Protein AF-A0A1J8R412-F1 (afdb_monomer_lite)

Radius of gyration: 30.25 Å; chains: 1; bounding box: 54×58×97 Å

Foldseek 3Di:
DQPADDFDADDDDAQDLPPDDLVRDPPVLNVLCVVLLCDPPSNDDDCSLVVVLVVLLVVLLVQCPVLLLLLLLLSLVVVLLVVVVVVPDDPVCPVVSVVVVVVSCCCVVVPSVVSNNVSVNVSLSNLSSSLSSVCPPPPPDDSVRSRVVSCVVVVVSSVVSRVVSSVSNVVVVVVCVVPVDRPDDPPDPPPDDDDDDDDDDDDDDDDDDDDDDDDDDDDD

Sequence (220 aa):
MLPPFVAPVYEPLPYELSGLTFIQLPFHTQRYLGMTKLVPPHARGLNSIHDERTRISQSFFRSLTGNNKALVNKRHEAVAMSREVEAGVPPSAEHWYAEAQKSRLQKVFGVLLPERELLFNEYVSKFDALIWLDQQGRTNYTPEDWQGYRDALLKPVLDSATHALIAVDEGVTRHTTTTGHTWRTPHSPSFRSPCTGANGERSNTSTSHGGTEGPDSGEL

Secondary structure (DSSP, 8-state):
-PPP--PPPP-PPP---TT--GGGS-HHHHHHHHHHT-STTS---TTHHHHHHHHHHHHHHHHHHHHHHHHHHHHHHHHHHHHHHHTT--GGGHHHHHHHHHHHHHHIIIIIHHHHHHHHHHHHHHHHHHHHHHHTT--S--HHHHHHHHHHHHHHHHHHHHHHHHHHHHHHHHHHHHH------TTS----PPP-------------------------

Structure (mmCIF, N/CA/C/O backbone):
data_AF-A0A1J8R412-F1
#
_entry.id   AF-A0A1J8R412-F1
#
loop_
_atom_site.group_PDB
_atom_site.id
_atom_site.type_symbol
_atom_site.label_atom_id
_atom_site.label_alt_id
_atom_site.label_comp_id
_atom_site.label_asym_id
_atom_site.label_entity_id
_atom_site.label_seq_id
_atom_site.pdbx_PDB_ins_code
_atom_site.Cartn_x
_atom_site.Cartn_y
_atom_site.Cartn_z
_atom_site.occupancy
_atom_site.B_iso_or_equiv
_atom_site.auth_seq_id
_atom_site.auth_comp_id
_atom_site.auth_asym_id
_atom_site.auth_atom_id
_atom_site.pdbx_PDB_model_num
ATOM 1 N N . MET A 1 1 ? 13.162 -14.097 -21.785 1.00 53.62 1 MET A N 1
ATOM 2 C CA . MET A 1 1 ? 12.020 -14.003 -20.843 1.00 53.62 1 MET A CA 1
ATOM 3 C C . MET A 1 1 ? 12.243 -12.794 -19.940 1.00 53.62 1 MET A C 1
ATOM 5 O O . MET A 1 1 ? 13.391 -12.546 -19.599 1.00 53.62 1 MET A O 1
ATOM 9 N N . LEU A 1 2 ? 11.209 -12.011 -19.612 1.00 63.53 2 LEU A N 1
ATOM 10 C CA . LEU A 1 2 ? 11.305 -10.993 -18.551 1.00 63.53 2 LEU A CA 1
ATOM 11 C C . LEU A 1 2 ? 11.488 -11.722 -17.206 1.00 63.53 2 LEU A C 1
ATOM 13 O O . LEU A 1 2 ? 10.767 -12.697 -16.989 1.00 63.53 2 LEU A O 1
ATOM 17 N N . PRO A 1 3 ? 12.424 -11.316 -16.327 1.00 66.69 3 PRO A N 1
ATOM 18 C CA . PRO A 1 3 ? 12.495 -11.898 -14.990 1.00 66.69 3 PRO A CA 1
ATOM 19 C C . PRO A 1 3 ? 11.164 -11.659 -14.254 1.00 66.69 3 PRO A C 1
ATOM 21 O O . PRO A 1 3 ? 10.486 -10.668 -14.551 1.00 66.69 3 PRO A O 1
ATOM 24 N N . PRO A 1 4 ? 10.776 -12.528 -13.306 1.00 73.44 4 PRO A N 1
ATOM 25 C CA . PRO A 1 4 ? 9.538 -12.365 -12.550 1.00 73.44 4 PRO A CA 1
ATOM 26 C C . PRO A 1 4 ? 9.521 -11.038 -11.778 1.00 73.44 4 PRO A C 1
ATOM 28 O O . PRO A 1 4 ? 10.563 -10.535 -11.332 1.00 73.44 4 PRO A O 1
ATOM 31 N N . PHE A 1 5 ? 8.344 -10.420 -11.668 1.00 78.50 5 PHE A N 1
ATOM 32 C CA . PHE A 1 5 ? 8.171 -9.203 -10.882 1.00 78.50 5 PHE A CA 1
ATOM 33 C C . PHE A 1 5 ? 8.175 -9.535 -9.395 1.00 78.50 5 PHE A C 1
ATOM 35 O O . PHE A 1 5 ? 7.271 -10.200 -8.900 1.00 78.50 5 PHE A O 1
ATOM 42 N N . VAL A 1 6 ? 9.190 -9.051 -8.681 1.00 80.38 6 VAL A N 1
ATOM 43 C CA . VAL A 1 6 ? 9.227 -9.111 -7.221 1.00 80.38 6 VAL A CA 1
ATOM 44 C C . VAL A 1 6 ? 8.708 -7.779 -6.706 1.00 80.38 6 VAL A C 1
ATOM 46 O O . VAL A 1 6 ? 9.361 -6.745 -6.857 1.00 80.38 6 VAL A O 1
ATOM 49 N N . ALA A 1 7 ? 7.500 -7.802 -6.155 1.00 79.19 7 ALA A N 1
ATOM 50 C CA . ALA A 1 7 ? 6.915 -6.633 -5.529 1.00 79.19 7 ALA A CA 1
ATOM 51 C C . ALA A 1 7 ? 7.641 -6.312 -4.213 1.00 79.19 7 ALA A C 1
ATOM 53 O O . ALA A 1 7 ? 8.000 -7.238 -3.483 1.00 79.19 7 ALA A O 1
ATOM 54 N N . PRO A 1 8 ? 7.823 -5.024 -3.876 1.00 77.88 8 PRO A N 1
ATOM 55 C CA . PRO A 1 8 ? 8.249 -4.638 -2.540 1.00 77.88 8 PRO A CA 1
ATOM 56 C C . PRO A 1 8 ? 7.258 -5.177 -1.506 1.00 77.88 8 PRO A C 1
ATOM 58 O O . PRO A 1 8 ? 6.053 -4.933 -1.623 1.00 77.88 8 PRO A O 1
ATOM 61 N N . VAL A 1 9 ? 7.773 -5.906 -0.518 1.00 77.81 9 VAL A N 1
ATOM 62 C CA . VAL A 1 9 ? 6.989 -6.382 0.623 1.00 77.81 9 VAL A CA 1
ATOM 63 C C . VAL A 1 9 ? 6.930 -5.260 1.647 1.00 77.81 9 VAL A C 1
ATOM 65 O O . VAL A 1 9 ? 7.948 -4.647 1.959 1.00 77.81 9 VAL A O 1
ATOM 68 N N . TYR A 1 10 ? 5.728 -4.981 2.140 1.00 80.12 10 TYR A N 1
ATOM 69 C CA . TYR A 1 10 ? 5.533 -4.064 3.249 1.00 80.12 10 TYR A CA 1
ATOM 70 C C . TYR A 1 10 ? 5.274 -4.873 4.515 1.00 80.12 10 TYR A C 1
ATOM 72 O O . TYR A 1 10 ? 4.294 -5.620 4.585 1.00 80.12 10 TYR A O 1
ATOM 80 N N . GLU A 1 11 ? 6.154 -4.712 5.496 1.00 84.19 11 GLU A N 1
ATOM 81 C CA . GLU A 1 11 ? 6.021 -5.309 6.819 1.00 84.19 11 GLU A CA 1
ATOM 82 C C . GLU A 1 11 ? 5.558 -4.220 7.789 1.00 84.19 11 GLU A C 1
ATOM 84 O O . GLU A 1 11 ? 6.299 -3.268 8.043 1.00 84.19 11 GLU A O 1
ATOM 89 N N . PRO A 1 12 ? 4.313 -4.291 8.285 1.00 80.44 12 PRO A N 1
ATOM 90 C CA . PRO A 1 12 ? 3.814 -3.277 9.193 1.00 80.44 12 PRO A CA 1
ATOM 91 C C . PRO A 1 12 ? 4.546 -3.338 10.536 1.00 80.44 12 PRO A C 1
ATOM 93 O O . PRO A 1 12 ? 4.868 -4.415 11.038 1.00 80.44 12 PRO A O 1
ATOM 96 N N . LEU A 1 13 ? 4.726 -2.172 11.155 1.00 86.00 13 LEU A N 1
ATOM 97 C CA . LEU A 1 13 ? 5.261 -2.069 12.511 1.00 86.00 13 LEU A CA 1
ATOM 98 C C . LEU A 1 13 ? 4.344 -2.765 13.540 1.00 86.00 13 LEU A C 1
ATOM 100 O O . LEU A 1 13 ? 3.142 -2.934 13.270 1.00 86.00 13 LEU A O 1
ATOM 104 N N . PRO A 1 14 ? 4.894 -3.142 14.715 1.00 88.81 14 PRO A N 1
ATOM 105 C CA . PRO A 1 14 ? 4.117 -3.677 15.830 1.00 88.81 14 PRO A CA 1
ATOM 106 C C . PRO A 1 14 ? 2.941 -2.775 16.221 1.00 88.81 14 PRO A C 1
ATOM 108 O O . PRO A 1 14 ? 2.988 -1.555 16.066 1.00 88.81 14 PRO A O 1
ATOM 111 N N . TYR A 1 15 ? 1.873 -3.379 16.744 1.00 93.06 15 TYR A N 1
ATOM 112 C CA . TYR A 1 15 ? 0.693 -2.633 17.174 1.00 93.06 15 TYR A CA 1
ATOM 113 C C . TYR A 1 15 ? 0.913 -2.009 18.559 1.00 93.06 15 TYR A C 1
ATOM 115 O O . TYR A 1 15 ? 0.896 -2.696 19.577 1.00 93.06 15 TYR A O 1
ATOM 123 N N . GLU A 1 16 ? 1.082 -0.688 18.598 1.00 92.69 16 GLU A N 1
ATOM 124 C CA . GLU A 1 16 ? 1.459 0.045 19.820 1.00 92.69 16 GLU A CA 1
ATOM 125 C C . GLU A 1 16 ? 0.291 0.759 20.517 1.00 92.69 16 GLU A C 1
ATOM 127 O O . GLU A 1 16 ? 0.468 1.353 21.578 1.00 92.69 16 GLU A O 1
ATOM 132 N N . LEU A 1 17 ? -0.919 0.735 19.943 1.00 94.44 17 LEU A N 1
ATOM 133 C CA . LEU A 1 17 ? -2.045 1.504 20.494 1.00 94.44 17 LEU A CA 1
ATOM 134 C C . LEU A 1 17 ? -2.790 0.775 21.621 1.00 94.44 17 LEU A C 1
ATOM 136 O O . LEU A 1 17 ? -3.641 1.374 22.283 1.00 94.44 17 LEU A O 1
ATOM 140 N N . SER A 1 18 ? -2.490 -0.506 21.848 1.00 92.38 18 SER A N 1
ATOM 141 C CA . SER A 1 18 ? -3.182 -1.308 22.856 1.00 92.38 18 SER A CA 1
ATOM 142 C C . SER A 1 18 ? -3.010 -0.738 24.263 1.00 92.38 18 SER A C 1
ATOM 144 O O . SER A 1 18 ? -1.908 -0.396 24.682 1.00 92.38 18 SER A O 1
ATOM 146 N N . GLY A 1 19 ? -4.110 -0.647 25.013 1.00 88.94 19 GLY A N 1
ATOM 147 C CA . GLY A 1 19 ? -4.105 -0.182 26.403 1.00 88.94 19 GLY A CA 1
ATOM 148 C C . GLY A 1 19 ? -3.994 1.335 26.574 1.00 88.94 19 GLY A C 1
ATOM 149 O O . GLY A 1 19 ? -4.123 1.826 27.695 1.00 88.94 19 GLY A O 1
ATOM 150 N N . LEU A 1 20 ? -3.813 2.095 25.491 1.00 92.62 20 LEU A N 1
ATOM 151 C CA . LEU A 1 20 ? -3.791 3.552 25.549 1.00 92.62 20 LEU A CA 1
ATOM 152 C C . LEU A 1 20 ? -5.205 4.119 25.720 1.00 92.62 20 LEU A C 1
ATOM 154 O O . LEU A 1 20 ? -6.159 3.688 25.069 1.00 92.62 20 LEU A O 1
ATOM 158 N N . THR A 1 21 ? -5.333 5.149 26.553 1.00 91.38 21 THR A N 1
ATOM 159 C CA . THR A 1 21 ? -6.518 6.019 26.569 1.00 91.38 21 THR A CA 1
ATOM 160 C C . THR A 1 21 ? -6.505 6.967 25.368 1.00 91.38 21 THR A C 1
ATOM 162 O O . THR A 1 21 ? -5.456 7.214 24.773 1.00 91.38 21 THR A O 1
ATOM 165 N N . PHE A 1 22 ? -7.652 7.568 25.032 1.00 90.56 22 PHE A N 1
ATOM 166 C CA . PHE A 1 22 ? -7.754 8.476 23.880 1.00 90.56 22 PHE A CA 1
ATOM 167 C C . PHE A 1 22 ? -6.706 9.605 23.901 1.00 90.56 22 PHE A C 1
ATOM 169 O O . PHE A 1 22 ? -6.096 9.896 22.877 1.00 90.56 22 PHE A O 1
ATOM 176 N N . ILE A 1 23 ? -6.455 10.206 25.070 1.00 92.69 23 ILE A N 1
ATOM 177 C CA . ILE A 1 23 ? -5.493 11.312 25.225 1.00 92.69 23 ILE A CA 1
ATOM 178 C C . ILE A 1 23 ? -4.027 10.872 25.096 1.00 92.69 23 ILE A C 1
ATOM 180 O O . ILE A 1 23 ? -3.165 11.710 24.849 1.00 92.69 23 ILE A O 1
ATOM 184 N N . GLN A 1 24 ? -3.745 9.577 25.264 1.00 95.19 24 GLN A N 1
ATOM 185 C CA . GLN A 1 24 ? -2.406 8.994 25.128 1.00 95.19 24 GLN A CA 1
ATOM 186 C C . GLN A 1 24 ? -2.101 8.560 23.691 1.00 95.19 24 GLN A C 1
ATOM 188 O O . GLN A 1 24 ? -0.953 8.251 23.381 1.00 95.19 24 GLN A O 1
ATOM 193 N N . LEU A 1 25 ? -3.103 8.533 22.806 1.00 94.31 25 LEU A N 1
ATOM 194 C CA . LEU A 1 25 ? -2.899 8.178 21.406 1.00 94.31 25 LEU A CA 1
ATOM 195 C C . LEU A 1 25 ? -1.995 9.198 20.694 1.00 94.31 25 LEU A C 1
ATOM 197 O O . LEU A 1 25 ? -2.046 10.388 21.012 1.00 94.31 25 LEU A O 1
ATOM 201 N N . PRO A 1 26 ? -1.245 8.793 19.656 1.00 95.06 26 PRO A N 1
ATOM 202 C CA . PRO A 1 26 ? -0.536 9.736 18.799 1.00 95.06 26 PRO A CA 1
ATOM 203 C C . PRO A 1 26 ? -1.473 10.803 18.214 1.00 95.06 26 PRO A C 1
ATOM 205 O O . PRO A 1 26 ? -2.623 10.523 17.866 1.00 95.06 26 PRO A O 1
ATOM 208 N N . PHE A 1 27 ? -0.971 12.030 18.043 1.00 93.25 27 PHE A N 1
ATOM 209 C CA . PHE A 1 27 ? -1.772 13.170 17.572 1.00 93.25 27 PHE A CA 1
ATOM 210 C C . PHE A 1 27 ? -2.526 12.883 16.262 1.00 93.25 27 PHE A C 1
ATOM 212 O O . PHE A 1 27 ? -3.704 13.216 16.125 1.00 93.25 27 PHE A O 1
ATOM 219 N N . HIS A 1 28 ? -1.869 12.231 15.300 1.00 91.06 28 HIS A N 1
ATOM 220 C CA . HIS A 1 28 ? -2.481 11.885 14.015 1.00 91.06 28 HIS A CA 1
ATOM 221 C C . HIS A 1 28 ? -3.645 10.896 14.167 1.00 91.06 28 HIS A C 1
ATOM 223 O O . HIS A 1 28 ? -4.670 11.059 13.504 1.00 91.06 28 HIS A O 1
ATOM 229 N N . THR A 1 29 ? -3.526 9.939 15.089 1.00 93.31 29 THR A N 1
ATOM 230 C CA . THR A 1 29 ? -4.579 8.983 15.449 1.00 93.31 29 THR A CA 1
ATOM 231 C C . THR A 1 29 ? -5.774 9.706 16.065 1.00 93.31 29 THR A C 1
ATOM 233 O O . THR A 1 29 ? -6.895 9.555 15.581 1.00 93.31 29 THR A O 1
ATOM 236 N N . GLN A 1 30 ? -5.541 10.566 17.065 1.00 92.56 30 GLN A N 1
ATOM 237 C CA . GLN A 1 30 ? -6.604 11.369 17.689 1.00 92.56 30 GLN A CA 1
ATOM 238 C C . GLN A 1 30 ? -7.337 12.229 16.655 1.00 92.56 30 GLN A C 1
ATOM 240 O O . GLN A 1 30 ? -8.568 12.245 16.598 1.00 92.56 30 GLN A O 1
ATOM 245 N N . ARG A 1 31 ? -6.578 12.917 15.794 1.00 92.56 31 ARG A N 1
ATOM 246 C CA . ARG A 1 31 ? -7.122 13.764 14.729 1.00 92.56 31 ARG A CA 1
ATOM 247 C C . ARG A 1 31 ? -7.988 12.962 13.761 1.00 92.56 31 ARG A C 1
ATOM 249 O O . ARG A 1 31 ? -9.087 13.401 13.428 1.00 92.56 31 ARG A O 1
ATOM 256 N N . TYR A 1 32 ? -7.514 11.800 13.317 1.00 94.00 32 TYR A N 1
ATOM 257 C CA . TYR A 1 32 ? -8.266 10.931 12.415 1.00 94.00 32 TYR A CA 1
ATOM 258 C C . TYR A 1 32 ? -9.574 10.439 13.054 1.00 94.00 32 TYR A C 1
ATOM 260 O O . TYR A 1 32 ? -10.643 10.557 12.450 1.00 94.00 32 TYR A O 1
ATOM 268 N N . LEU A 1 33 ? -9.518 9.973 14.301 1.00 90.81 33 LEU A N 1
ATOM 269 C CA . LEU A 1 33 ? -10.693 9.536 15.060 1.00 90.81 33 LEU A CA 1
ATOM 270 C C . LEU A 1 33 ? -11.714 10.668 15.276 1.00 90.81 33 LEU A C 1
ATOM 272 O O . LEU A 1 33 ? -12.922 10.455 15.150 1.00 90.81 33 LEU A O 1
ATOM 276 N N . GLY A 1 34 ? -11.241 11.892 15.526 1.00 87.44 34 GLY A N 1
ATOM 277 C CA . GLY A 1 34 ? -12.094 13.078 15.617 1.00 87.44 34 GLY A CA 1
ATOM 278 C C . GLY A 1 34 ? -12.779 13.426 14.291 1.00 87.44 34 GLY A C 1
ATOM 279 O O . GLY A 1 34 ? -13.975 13.713 14.265 1.00 87.44 34 GLY A O 1
ATOM 280 N N . MET A 1 35 ? -12.051 13.352 13.171 1.00 88.31 35 MET A N 1
ATOM 281 C CA . MET A 1 35 ? -12.593 13.643 11.835 1.00 88.31 35 MET A CA 1
ATOM 282 C C . MET A 1 35 ? -13.623 12.610 11.368 1.00 88.31 35 MET A C 1
ATOM 284 O O . MET A 1 35 ? -14.612 12.973 10.732 1.00 88.31 35 MET A O 1
ATOM 288 N N . THR A 1 36 ? -13.408 11.335 11.693 1.00 86.62 36 THR A N 1
ATOM 289 C CA . THR A 1 36 ? -14.323 10.237 11.337 1.00 86.62 36 THR A CA 1
ATOM 290 C C . THR A 1 36 ? -15.577 10.199 12.208 1.00 86.62 36 THR A C 1
ATOM 292 O O . THR A 1 36 ? -16.538 9.516 11.859 1.00 86.62 36 THR A O 1
ATOM 295 N N . LYS A 1 37 ? -15.612 10.976 13.304 1.00 81.81 37 LYS A N 1
ATOM 296 C CA . LYS A 1 37 ? -16.737 11.032 14.252 1.00 81.81 37 LYS A CA 1
ATOM 297 C C . LYS A 1 37 ? -17.088 9.655 14.828 1.00 81.81 37 LYS A C 1
ATOM 299 O O . LYS A 1 37 ? -18.243 9.388 15.132 1.00 81.81 37 LYS A O 1
ATOM 304 N N . LEU A 1 38 ? -16.100 8.774 14.969 1.00 79.94 38 LEU A N 1
ATOM 305 C CA . LEU A 1 38 ? -16.299 7.420 15.498 1.00 79.94 38 LEU A CA 1
ATOM 306 C C . LEU A 1 38 ? -16.149 7.338 17.024 1.00 79.94 38 LEU A C 1
ATOM 308 O O . LEU A 1 38 ? -16.464 6.313 17.618 1.00 79.94 38 LEU A O 1
ATOM 312 N N . VAL A 1 39 ? -15.708 8.420 17.666 1.00 75.88 39 VAL A N 1
ATOM 313 C CA . VAL A 1 39 ? -15.578 8.530 19.126 1.00 75.88 39 VAL A CA 1
ATOM 314 C C . VAL A 1 39 ? -16.805 9.261 19.697 1.00 75.88 39 VAL A C 1
ATOM 316 O O . VAL A 1 39 ? -17.322 10.183 19.048 1.00 75.88 39 VAL A O 1
ATOM 319 N N . PRO A 1 40 ? -17.306 8.888 20.893 1.00 64.19 40 PRO A N 1
ATOM 320 C CA . PRO A 1 40 ? -18.367 9.628 21.575 1.00 64.19 40 PRO A CA 1
ATOM 321 C C . PRO A 1 40 ? -18.090 11.142 21.663 1.00 64.19 40 PRO A C 1
ATOM 323 O O . PRO A 1 40 ? -16.933 11.546 21.790 1.00 64.19 40 PRO A O 1
ATOM 326 N N . PRO A 1 41 ? -19.128 12.000 21.597 1.00 61.69 41 PRO A N 1
ATOM 327 C CA . PRO A 1 41 ? -20.560 11.675 21.522 1.00 61.69 41 PRO A CA 1
ATOM 328 C C . PRO A 1 41 ? -21.066 11.363 20.102 1.00 61.69 41 PRO A C 1
ATOM 330 O O . PRO A 1 41 ? -22.250 11.109 19.916 1.00 61.69 41 PRO A O 1
ATOM 333 N N . HIS A 1 42 ? -20.197 11.401 19.089 1.00 60.75 42 HIS A N 1
ATOM 334 C CA . HIS A 1 42 ? -20.616 11.380 17.684 1.00 60.75 42 HIS A CA 1
ATOM 335 C C . HIS A 1 42 ? -20.620 9.988 17.044 1.00 60.75 42 HIS A C 1
ATOM 337 O O . HIS A 1 42 ? -20.987 9.884 15.872 1.00 60.75 42 HIS A O 1
ATOM 343 N N . ALA A 1 43 ? -20.216 8.955 17.797 1.00 63.28 43 ALA A N 1
ATOM 344 C CA . ALA A 1 43 ? -20.093 7.582 17.328 1.00 63.28 43 ALA A CA 1
ATOM 345 C C . ALA A 1 43 ? -21.378 7.132 16.616 1.00 63.28 43 ALA A C 1
ATOM 347 O O . ALA A 1 43 ? -22.438 6.970 17.222 1.00 63.28 43 ALA A O 1
ATOM 348 N N . ARG A 1 44 ? -21.281 6.965 15.295 1.00 59.59 44 ARG A N 1
ATOM 349 C CA . ARG A 1 44 ? -22.354 6.384 14.483 1.00 59.59 44 ARG A CA 1
ATOM 350 C C . ARG A 1 44 ? -22.457 4.889 14.816 1.00 59.59 44 ARG A C 1
ATOM 352 O O . ARG A 1 44 ? -21.483 4.303 15.275 1.00 59.59 44 ARG A O 1
ATOM 359 N N . GLY A 1 45 ? -23.638 4.294 14.621 1.00 65.69 45 GLY A N 1
ATOM 360 C CA . GLY A 1 45 ? -24.029 2.966 15.127 1.00 65.69 45 GLY A CA 1
ATOM 361 C C . GLY A 1 45 ? -23.094 1.782 14.817 1.00 65.69 45 GLY A C 1
ATOM 362 O O . GLY A 1 45 ? -22.057 1.926 14.177 1.00 65.69 45 GLY A O 1
ATOM 363 N N . LEU A 1 46 ? -23.497 0.584 15.252 1.00 65.19 46 LEU A N 1
ATOM 364 C CA . LEU A 1 46 ? -22.657 -0.623 15.389 1.00 65.19 46 LEU A CA 1
ATOM 365 C C . LEU A 1 46 ? -21.767 -0.996 14.179 1.00 65.19 46 LEU A C 1
ATOM 367 O O . LEU A 1 46 ? -20.704 -1.574 14.381 1.00 65.19 46 LEU A O 1
ATOM 371 N N . ASN A 1 47 ? -22.140 -0.634 12.947 1.00 81.25 47 ASN A N 1
ATOM 372 C CA . ASN A 1 47 ? -21.385 -0.982 11.732 1.00 81.25 47 ASN A CA 1
ATOM 373 C C . ASN A 1 47 ? -20.354 0.074 11.288 1.00 81.25 47 ASN A C 1
ATOM 375 O O . ASN A 1 47 ? -19.587 -0.160 10.356 1.00 81.25 47 ASN A O 1
ATOM 379 N N . SER A 1 48 ? -20.278 1.224 11.960 1.00 86.00 48 SER A N 1
ATOM 380 C CA . SER A 1 48 ? -19.533 2.387 11.448 1.00 86.00 48 SER A CA 1
ATOM 381 C C . SER A 1 48 ? -18.020 2.168 11.360 1.00 86.00 48 SER A C 1
ATOM 383 O O . SER A 1 48 ? -17.372 2.713 10.471 1.00 86.00 48 SER A O 1
ATOM 385 N N . ILE A 1 49 ? -17.444 1.342 12.241 1.00 89.06 49 ILE A N 1
ATOM 386 C CA . ILE A 1 49 ? -16.010 1.002 12.202 1.00 89.06 49 ILE A CA 1
ATOM 387 C C . ILE A 1 49 ? -15.703 0.089 11.003 1.00 89.06 49 ILE A C 1
ATOM 389 O O . ILE A 1 49 ? -14.639 0.197 10.390 1.00 89.06 49 ILE A O 1
ATOM 393 N N . HIS A 1 50 ? -16.620 -0.819 10.658 1.00 89.50 50 HIS A N 1
ATOM 394 C CA . HIS A 1 50 ? -16.471 -1.704 9.502 1.00 89.50 50 HIS A CA 1
ATOM 395 C C . HIS A 1 50 ? -16.596 -0.928 8.184 1.00 89.50 50 HIS A C 1
ATOM 397 O O . HIS A 1 50 ? -15.756 -1.078 7.291 1.00 89.50 50 HIS A O 1
ATOM 403 N N . ASP A 1 51 ? -17.593 -0.048 8.090 1.00 91.06 51 ASP A N 1
ATOM 404 C CA . ASP A 1 51 ? -17.788 0.819 6.926 1.00 91.06 51 ASP A CA 1
ATOM 405 C C . ASP A 1 51 ? -16.566 1.716 6.702 1.00 91.06 51 ASP A C 1
ATOM 407 O O . ASP A 1 51 ? -16.067 1.843 5.581 1.00 91.06 51 ASP A O 1
ATOM 411 N N . GLU A 1 52 ? -16.019 2.279 7.783 1.00 94.31 52 GLU A N 1
ATOM 412 C CA . GLU A 1 52 ? -14.831 3.120 7.705 1.00 94.31 52 GLU A CA 1
ATOM 413 C C . GLU A 1 52 ? -13.586 2.326 7.289 1.00 94.31 52 GLU A C 1
ATOM 415 O O . GLU A 1 52 ? -12.842 2.790 6.422 1.00 94.31 52 GLU A O 1
ATOM 420 N N . ARG A 1 53 ? -13.390 1.104 7.812 1.00 94.38 53 ARG A N 1
ATOM 421 C CA . ARG A 1 53 ? -12.326 0.182 7.362 1.00 94.38 53 ARG A CA 1
ATOM 422 C C . ARG A 1 53 ? -12.411 -0.082 5.860 1.00 94.38 53 ARG A C 1
ATOM 424 O O . ARG A 1 53 ? -11.399 -0.020 5.155 1.00 94.38 53 ARG A O 1
ATOM 431 N N . THR A 1 54 ? -13.617 -0.330 5.356 1.00 94.31 54 THR A N 1
ATOM 432 C CA . THR A 1 54 ? -13.860 -0.532 3.922 1.00 94.31 54 THR A CA 1
ATOM 433 C C . THR A 1 54 ? -13.512 0.727 3.129 1.00 94.31 54 THR A C 1
ATOM 435 O O . THR A 1 54 ? -12.776 0.658 2.141 1.00 94.31 54 THR A O 1
ATOM 438 N N . ARG A 1 55 ? -13.965 1.897 3.593 1.00 95.88 55 ARG A N 1
ATOM 439 C CA . ARG A 1 55 ? -13.708 3.194 2.957 1.00 95.88 55 ARG A CA 1
ATOM 440 C C . ARG A 1 55 ? -12.214 3.506 2.853 1.00 95.88 55 ARG A C 1
ATOM 442 O O . ARG A 1 55 ? -11.748 3.882 1.774 1.00 95.88 55 ARG A O 1
ATOM 449 N N . ILE A 1 56 ? -11.448 3.348 3.937 1.00 97.06 56 ILE A N 1
ATOM 450 C CA . ILE A 1 56 ? -10.002 3.619 3.903 1.00 97.06 56 ILE A CA 1
ATOM 451 C C . ILE A 1 56 ? -9.249 2.618 3.030 1.00 97.06 56 ILE A C 1
ATOM 453 O O . ILE A 1 56 ? -8.323 3.022 2.333 1.00 97.06 56 ILE A O 1
ATOM 457 N N . SER A 1 57 ? -9.684 1.356 2.986 1.00 97.12 57 SER A N 1
ATOM 458 C CA . SER A 1 57 ? -9.072 0.335 2.127 1.00 97.12 57 SER A CA 1
ATOM 459 C C . SER A 1 57 ? -9.295 0.659 0.648 1.00 97.12 57 SER A C 1
ATOM 461 O O . SER A 1 57 ? -8.357 0.647 -0.145 1.00 97.12 57 SER A O 1
ATOM 463 N N . GLN A 1 58 ? -10.510 1.064 0.267 1.00 96.44 58 GLN A N 1
ATOM 464 C CA . GLN A 1 58 ? -10.793 1.533 -1.094 1.00 96.44 58 GLN A CA 1
ATOM 465 C C . GLN A 1 58 ? -9.967 2.772 -1.462 1.00 96.44 58 GLN A C 1
ATOM 467 O O . GLN A 1 58 ? -9.430 2.852 -2.569 1.00 96.44 58 GLN A O 1
ATOM 472 N N . SER A 1 59 ? -9.852 3.736 -0.543 1.00 96.50 59 SER A N 1
ATOM 473 C CA . SER A 1 59 ? -9.020 4.926 -0.748 1.00 96.50 59 SER A CA 1
ATOM 474 C C . SER A 1 59 ? -7.553 4.554 -0.954 1.00 96.50 59 SER A C 1
ATOM 476 O O . SER A 1 59 ? -6.917 5.085 -1.860 1.00 96.50 59 SER A O 1
ATOM 478 N N . PHE A 1 60 ? -7.034 3.621 -0.159 1.00 96.88 60 PHE A N 1
ATOM 479 C CA . PHE A 1 60 ? -5.669 3.119 -0.261 1.00 96.88 60 PHE A CA 1
ATOM 480 C C . PHE A 1 60 ? -5.384 2.501 -1.638 1.00 96.88 60 PHE A C 1
ATOM 482 O O . PHE A 1 60 ? -4.442 2.918 -2.314 1.00 96.88 60 PHE A O 1
ATOM 489 N N . PHE A 1 61 ? -6.246 1.603 -2.130 1.00 96.12 61 PHE A N 1
ATOM 490 C CA . PHE A 1 61 ? -6.088 1.020 -3.471 1.00 96.12 61 PHE A CA 1
ATOM 491 C C . PHE A 1 61 ? -6.127 2.065 -4.594 1.00 96.12 61 PHE A C 1
ATOM 493 O O . PHE A 1 61 ? -5.358 1.984 -5.559 1.00 96.12 61 PHE A O 1
ATOM 500 N N . ARG A 1 62 ? -6.998 3.075 -4.474 1.00 95.38 62 ARG A N 1
ATOM 501 C CA . ARG A 1 62 ? -7.049 4.183 -5.440 1.00 95.38 62 ARG A CA 1
ATOM 502 C C . ARG A 1 62 ? -5.735 4.957 -5.454 1.00 95.38 62 ARG A C 1
ATOM 504 O O . ARG A 1 62 ? -5.185 5.166 -6.534 1.00 95.38 62 ARG A O 1
ATOM 511 N N . SER A 1 63 ? -5.201 5.306 -4.285 1.00 95.31 63 SER A N 1
ATOM 512 C CA . SER A 1 63 ? -3.923 6.019 -4.176 1.00 95.31 63 SER A CA 1
ATOM 513 C C . SER A 1 63 ? -2.752 5.216 -4.750 1.00 95.31 63 SER A C 1
ATOM 515 O O . SER A 1 63 ? -1.897 5.775 -5.432 1.00 95.31 63 SER A O 1
ATOM 517 N N . LEU A 1 64 ? -2.742 3.891 -4.571 1.00 95.31 64 LEU A N 1
ATOM 518 C CA . LEU A 1 64 ? -1.696 3.029 -5.129 1.00 95.31 64 LEU A CA 1
ATOM 519 C C . LEU A 1 64 ? -1.727 2.917 -6.658 1.00 95.31 64 LEU A C 1
ATOM 521 O O . LEU A 1 64 ? -0.711 2.585 -7.262 1.00 95.31 64 LEU A O 1
ATOM 525 N N . THR A 1 65 ? -2.862 3.175 -7.311 1.00 93.62 65 THR A N 1
ATOM 526 C CA . THR A 1 65 ? -3.032 2.885 -8.746 1.00 93.62 65 THR A CA 1
ATOM 527 C C . THR A 1 65 ? -2.031 3.645 -9.621 1.00 93.62 65 THR A C 1
ATOM 529 O O . THR A 1 65 ? -1.426 3.057 -10.521 1.00 93.62 65 THR A O 1
ATOM 532 N N . GLY A 1 66 ? -1.845 4.945 -9.370 1.00 92.56 66 GLY A N 1
ATOM 533 C CA . GLY A 1 66 ? -0.902 5.771 -10.130 1.00 92.56 66 GLY A CA 1
ATOM 534 C C . GLY A 1 66 ? 0.548 5.349 -9.895 1.00 92.56 66 GLY A C 1
ATOM 535 O O . GLY A 1 66 ? 1.303 5.148 -10.848 1.00 92.56 66 GLY A O 1
ATOM 536 N N . ASN A 1 67 ? 0.903 5.134 -8.628 1.00 94.69 67 ASN A N 1
ATOM 537 C CA . ASN A 1 67 ? 2.238 4.715 -8.220 1.00 94.69 67 ASN A CA 1
ATOM 538 C C . ASN A 1 67 ? 2.605 3.326 -8.790 1.00 94.69 67 ASN A C 1
ATOM 540 O O . ASN A 1 67 ? 3.674 3.172 -9.381 1.00 94.69 67 ASN A O 1
ATOM 544 N N . ASN A 1 68 ? 1.682 2.353 -8.748 1.00 94.69 68 ASN A N 1
ATOM 545 C CA . ASN A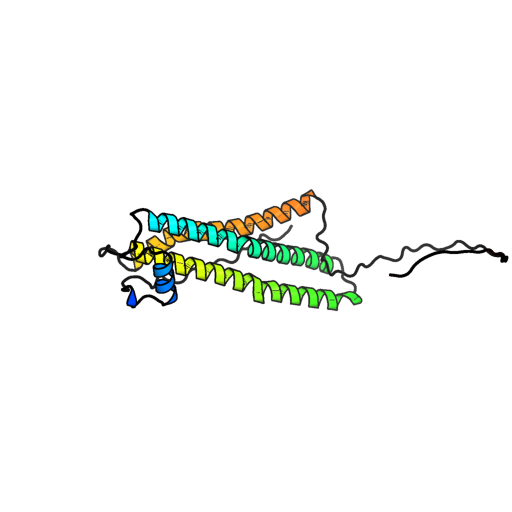 1 68 ? 1.865 1.017 -9.330 1.00 94.69 68 ASN A CA 1
ATOM 546 C C . ASN A 1 68 ? 2.188 1.078 -10.823 1.00 94.69 68 ASN A C 1
ATOM 548 O O . ASN A 1 68 ? 3.158 0.476 -11.281 1.00 94.69 68 ASN A O 1
ATOM 552 N N . LYS A 1 69 ? 1.381 1.825 -11.585 1.00 94.25 69 LYS A N 1
ATOM 553 C CA . LYS A 1 69 ? 1.593 1.993 -13.028 1.00 94.25 69 LYS A CA 1
ATOM 554 C C . LYS A 1 69 ? 2.951 2.626 -13.315 1.00 94.25 69 LYS A C 1
ATOM 556 O O . LYS A 1 69 ? 3.656 2.176 -14.211 1.00 94.25 69 LYS A O 1
ATOM 561 N N . ALA A 1 70 ? 3.339 3.642 -12.545 1.00 94.06 70 ALA A N 1
ATOM 562 C CA . ALA A 1 70 ? 4.627 4.303 -12.712 1.00 94.06 70 ALA A CA 1
ATOM 563 C C . ALA A 1 70 ? 5.812 3.364 -12.420 1.00 94.06 70 ALA A C 1
ATOM 565 O O . ALA A 1 70 ? 6.777 3.361 -13.186 1.00 94.06 70 ALA A O 1
ATOM 566 N N . LEU A 1 71 ? 5.733 2.544 -11.365 1.00 93.56 71 LEU A N 1
ATOM 567 C CA . LEU A 1 71 ? 6.759 1.546 -11.036 1.00 93.56 71 LEU A CA 1
ATOM 568 C C . LEU A 1 71 ? 6.921 0.510 -12.153 1.00 93.56 71 LEU A C 1
ATOM 570 O O . LEU A 1 71 ? 8.039 0.271 -12.612 1.00 93.56 71 LEU A O 1
ATOM 574 N N . VAL A 1 72 ? 5.808 -0.056 -12.628 1.00 92.69 72 VAL A N 1
ATOM 575 C CA . VAL A 1 72 ? 5.806 -1.032 -13.728 1.00 92.69 72 VAL A CA 1
ATOM 576 C C . VAL A 1 72 ? 6.381 -0.414 -15.002 1.00 92.69 72 VAL A C 1
ATOM 578 O O . VAL A 1 72 ? 7.283 -0.989 -15.609 1.00 92.69 72 VAL A O 1
ATOM 581 N N . ASN A 1 73 ? 5.960 0.799 -15.367 1.00 91.69 73 ASN A N 1
ATOM 582 C CA . ASN A 1 73 ? 6.505 1.492 -16.536 1.00 91.69 73 ASN A CA 1
ATOM 583 C C . ASN A 1 73 ? 8.027 1.664 -16.435 1.00 91.69 73 ASN A C 1
ATOM 585 O O . ASN A 1 73 ? 8.748 1.341 -17.378 1.00 91.69 73 ASN A O 1
ATOM 589 N N . LYS A 1 74 ? 8.543 2.097 -15.276 1.00 90.94 74 LYS A N 1
ATOM 590 C CA . LYS A 1 74 ? 9.990 2.274 -15.078 1.00 90.94 74 LYS A CA 1
ATOM 591 C C . LYS A 1 74 ? 10.760 0.957 -15.161 1.00 90.94 74 LYS A C 1
ATOM 593 O O . LYS A 1 74 ? 11.856 0.940 -15.718 1.00 90.94 74 LYS A O 1
ATOM 598 N N . ARG A 1 75 ? 10.193 -0.151 -14.681 1.00 89.12 75 ARG A N 1
ATOM 599 C CA . ARG A 1 75 ? 10.777 -1.488 -14.864 1.00 89.12 75 ARG A CA 1
ATOM 600 C C . ARG A 1 75 ? 10.814 -1.897 -16.335 1.00 89.12 75 ARG A C 1
ATOM 602 O O . ARG A 1 75 ? 11.846 -2.373 -16.801 1.00 89.12 75 ARG A O 1
ATOM 609 N N . HIS A 1 76 ? 9.722 -1.713 -17.070 1.00 87.62 76 HIS A N 1
ATOM 610 C CA . HIS A 1 76 ? 9.671 -2.065 -18.490 1.00 87.62 76 HIS A CA 1
ATOM 611 C C . HIS A 1 76 ? 10.650 -1.234 -19.326 1.00 87.62 76 HIS A C 1
ATOM 613 O O . HIS A 1 76 ? 11.359 -1.794 -20.161 1.00 87.62 76 HIS A O 1
ATOM 619 N N . GLU A 1 77 ? 10.772 0.066 -19.042 1.00 88.00 77 GLU A N 1
ATOM 620 C CA . GLU A 1 77 ? 11.831 0.910 -19.604 1.00 88.00 77 GLU A CA 1
ATOM 621 C C . GLU A 1 77 ? 13.230 0.350 -19.281 1.00 88.00 77 GLU A C 1
ATOM 623 O O . GLU A 1 77 ? 14.131 0.420 -20.119 1.00 88.00 77 GLU A O 1
ATOM 628 N N . ALA A 1 78 ? 13.446 -0.189 -18.071 1.00 85.88 78 ALA A N 1
ATOM 629 C CA . ALA A 1 78 ? 14.730 -0.780 -17.668 1.00 85.88 78 ALA A CA 1
ATOM 630 C C . ALA A 1 78 ? 15.087 -1.996 -18.493 1.00 85.88 78 ALA A C 1
ATOM 632 O O . ALA A 1 78 ? 16.186 -2.065 -19.034 1.00 85.88 78 ALA A O 1
ATOM 633 N N . VAL A 1 79 ? 14.135 -2.902 -18.661 1.00 84.88 79 VAL A N 1
ATOM 634 C CA . VAL A 1 79 ? 14.376 -4.108 -19.441 1.00 84.88 79 VAL A CA 1
ATOM 635 C C . VAL A 1 79 ? 14.554 -3.789 -20.923 1.00 84.88 79 VAL A C 1
ATOM 637 O O . VAL A 1 79 ? 15.410 -4.393 -21.565 1.00 84.88 79 VAL A O 1
ATOM 640 N N . ALA A 1 80 ? 13.786 -2.844 -21.473 1.00 84.19 80 ALA A N 1
ATOM 641 C CA . ALA A 1 80 ? 13.968 -2.399 -22.854 1.00 84.19 80 ALA A CA 1
ATOM 642 C C . ALA A 1 80 ? 15.389 -1.860 -23.076 1.00 84.19 80 ALA A C 1
ATOM 644 O O . ALA A 1 80 ? 16.084 -2.312 -23.980 1.00 84.19 80 ALA A O 1
ATOM 645 N N . MET A 1 81 ? 15.852 -0.987 -22.181 1.00 83.12 81 MET A N 1
ATOM 646 C CA . MET A 1 81 ? 17.189 -0.407 -22.257 1.00 83.12 81 MET A CA 1
ATOM 647 C C . MET A 1 81 ? 18.299 -1.451 -22.086 1.00 83.12 81 MET A C 1
ATOM 649 O O . MET A 1 81 ? 19.279 -1.414 -22.820 1.00 83.12 81 MET A O 1
ATOM 653 N N . SER A 1 82 ? 18.156 -2.403 -21.157 1.00 82.88 82 SER A N 1
ATOM 654 C CA . SER A 1 82 ? 19.134 -3.489 -20.994 1.00 82.88 82 SER A CA 1
ATOM 655 C C . SER A 1 82 ? 19.291 -4.310 -22.274 1.00 82.88 82 SER A C 1
ATOM 657 O O . SER A 1 82 ? 20.413 -4.623 -22.652 1.00 82.88 82 SER A O 1
ATOM 659 N N . ARG A 1 83 ? 18.193 -4.587 -22.988 1.00 84.19 83 ARG A N 1
ATOM 660 C CA . ARG A 1 83 ? 18.244 -5.285 -24.283 1.00 84.19 83 ARG A CA 1
ATOM 661 C C . ARG A 1 83 ? 18.944 -4.465 -25.364 1.00 84.19 83 ARG A C 1
ATOM 663 O O . ARG A 1 83 ? 19.657 -5.033 -26.179 1.00 84.19 83 ARG A O 1
ATOM 670 N N . GLU A 1 84 ? 18.738 -3.148 -25.387 1.00 83.69 84 GLU A N 1
ATOM 671 C CA . GLU A 1 84 ? 19.442 -2.254 -26.318 1.00 83.69 84 GLU A CA 1
ATOM 672 C C . GLU A 1 84 ? 20.952 -2.231 -26.032 1.00 83.69 84 GLU A C 1
ATOM 674 O O . GLU A 1 84 ? 21.747 -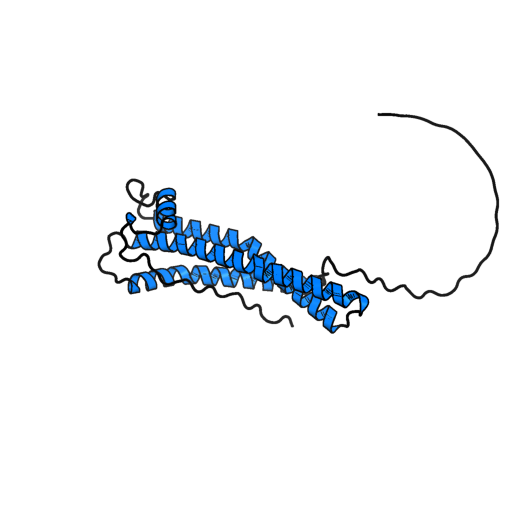2.308 -26.964 1.00 83.69 84 GLU A O 1
ATOM 679 N N . VAL A 1 85 ? 21.351 -2.210 -24.753 1.00 82.38 85 VAL A N 1
ATOM 680 C CA . VAL A 1 85 ? 22.759 -2.314 -24.326 1.00 82.38 85 VAL A CA 1
ATOM 681 C C . VAL A 1 85 ? 23.376 -3.650 -24.745 1.00 82.38 85 VAL A C 1
ATOM 683 O O . VAL A 1 85 ? 24.463 -3.659 -25.320 1.00 82.38 85 VAL A O 1
ATOM 686 N N . GLU A 1 86 ? 22.676 -4.765 -24.524 1.00 83.81 86 GLU A N 1
ATOM 687 C CA . GLU A 1 86 ? 23.109 -6.104 -24.956 1.00 83.81 86 GLU A CA 1
ATOM 688 C C . GLU A 1 86 ? 23.251 -6.221 -26.483 1.00 83.81 86 GLU A C 1
ATOM 690 O O . GLU A 1 86 ? 24.134 -6.927 -26.965 1.00 83.81 86 GLU A O 1
ATOM 695 N N . ALA A 1 87 ? 22.417 -5.512 -27.250 1.00 83.94 87 ALA A N 1
ATOM 696 C CA . ALA A 1 87 ? 22.474 -5.486 -28.713 1.00 83.94 87 ALA A CA 1
ATOM 697 C C . ALA A 1 87 ? 23.639 -4.647 -29.280 1.00 83.94 87 ALA A C 1
ATOM 699 O O . ALA A 1 87 ? 23.870 -4.671 -30.489 1.00 83.94 87 ALA A O 1
ATOM 700 N N . GLY A 1 88 ? 24.379 -3.935 -28.425 1.00 82.94 88 GLY A N 1
ATOM 701 C CA . GLY A 1 88 ? 25.503 -3.085 -28.804 1.00 82.94 88 GLY A CA 1
ATOM 702 C C . GLY A 1 88 ? 25.086 -1.627 -28.980 1.00 82.94 88 GLY A C 1
ATOM 703 O O . GLY A 1 88 ? 24.546 -1.228 -30.012 1.00 82.94 88 GLY A O 1
ATOM 704 N N . VAL A 1 89 ? 25.383 -0.810 -27.969 1.00 81.06 89 VAL A N 1
ATOM 705 C CA . VAL A 1 89 ? 25.166 0.642 -28.010 1.00 81.06 89 VAL A CA 1
ATOM 706 C C . VAL A 1 89 ? 26.389 1.326 -28.632 1.00 81.06 89 VAL A C 1
ATOM 708 O O . VAL A 1 89 ? 27.517 1.009 -28.258 1.00 81.06 89 VAL A O 1
ATOM 711 N N . PRO A 1 90 ? 26.206 2.275 -29.571 1.00 83.69 90 PRO A N 1
ATOM 712 C CA . PRO A 1 90 ? 27.316 3.059 -30.102 1.00 83.69 90 PRO A CA 1
ATOM 713 C C . PRO A 1 90 ? 28.029 3.844 -28.988 1.00 83.69 90 PRO A C 1
ATOM 715 O O . PRO A 1 90 ? 27.336 4.434 -28.155 1.00 83.69 90 PRO A O 1
ATOM 718 N N . PRO A 1 91 ? 29.369 3.989 -29.015 1.00 82.38 91 PRO A N 1
ATOM 719 C CA . PRO A 1 91 ? 30.110 4.767 -28.013 1.00 82.38 91 PRO A CA 1
ATOM 720 C C . PRO A 1 91 ? 29.582 6.199 -27.829 1.00 82.38 91 PRO A C 1
ATOM 722 O O . PRO A 1 91 ? 29.539 6.733 -26.725 1.00 82.38 91 PRO A O 1
ATOM 725 N N . SER A 1 92 ? 29.083 6.813 -28.908 1.00 83.81 92 SER A N 1
ATOM 726 C CA . SER A 1 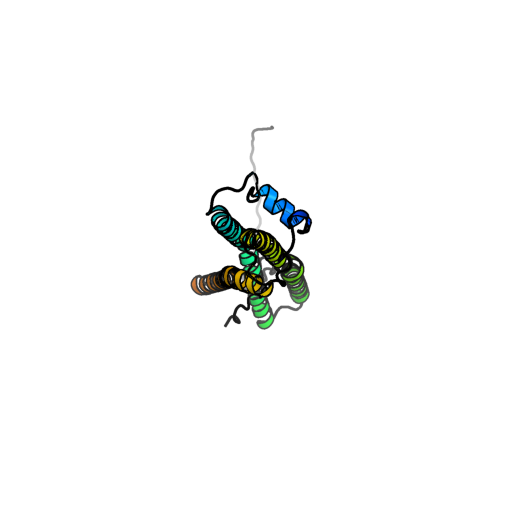92 ? 28.472 8.149 -28.889 1.00 83.81 92 SER A CA 1
ATOM 727 C C . SER A 1 92 ? 27.175 8.245 -28.073 1.00 83.81 92 SER A C 1
ATOM 729 O O . SER A 1 92 ? 26.711 9.348 -27.788 1.00 83.81 92 SER A O 1
ATOM 731 N N . ALA A 1 93 ? 26.553 7.115 -27.734 1.00 84.50 93 ALA A N 1
ATOM 732 C CA . ALA A 1 93 ? 25.304 7.040 -26.986 1.00 84.50 93 ALA A CA 1
ATOM 733 C C . ALA A 1 93 ? 25.490 6.547 -25.538 1.00 84.50 93 ALA A C 1
ATOM 735 O O . ALA A 1 93 ? 24.570 6.709 -24.742 1.00 84.50 93 ALA A O 1
ATOM 736 N N . GLU A 1 94 ? 26.659 6.019 -25.157 1.00 83.69 94 GLU A N 1
ATOM 737 C CA . GLU A 1 94 ? 26.901 5.451 -23.817 1.00 83.69 94 GLU A CA 1
ATOM 738 C C . GLU A 1 94 ? 26.560 6.424 -22.681 1.00 83.69 94 GLU A C 1
ATOM 740 O O . GLU A 1 94 ? 25.858 6.061 -21.734 1.00 83.69 94 GLU A O 1
ATOM 745 N N . HIS A 1 95 ? 26.981 7.688 -22.805 1.00 85.94 95 HIS A N 1
ATOM 746 C CA . HIS A 1 95 ? 26.692 8.718 -21.806 1.00 85.94 95 HIS A CA 1
ATOM 747 C C . HIS A 1 95 ? 25.182 8.950 -21.622 1.00 85.94 95 HIS A C 1
ATOM 749 O O . HIS A 1 95 ? 24.698 9.058 -20.496 1.00 85.94 95 HIS A O 1
ATOM 755 N N . TRP A 1 96 ? 24.419 8.955 -22.719 1.00 86.56 96 TRP A N 1
ATOM 756 C CA . TRP A 1 96 ? 22.966 9.131 -22.681 1.00 86.56 96 TRP A CA 1
ATOM 757 C C . TRP A 1 96 ? 22.265 7.970 -21.981 1.00 86.56 96 TRP A C 1
ATOM 759 O O . TRP A 1 96 ? 21.367 8.193 -21.170 1.00 86.56 96 TRP A O 1
ATOM 769 N N . TYR A 1 97 ? 22.693 6.736 -22.254 1.00 86.56 97 TYR A N 1
ATOM 770 C CA . TYR A 1 97 ? 22.162 5.551 -21.580 1.00 86.56 97 TYR A CA 1
ATOM 771 C C . TYR A 1 97 ? 22.469 5.574 -20.078 1.00 86.56 97 TYR A C 1
ATOM 773 O O . TYR A 1 97 ? 21.586 5.277 -19.270 1.00 86.56 97 TYR A O 1
ATOM 781 N N . ALA A 1 98 ? 23.684 5.977 -19.693 1.00 86.50 98 ALA A N 1
ATOM 782 C CA . ALA A 1 98 ? 24.075 6.097 -18.292 1.00 86.50 98 ALA A CA 1
ATOM 783 C C . ALA A 1 98 ? 23.218 7.129 -17.537 1.00 86.50 98 ALA A C 1
ATOM 785 O O . ALA A 1 98 ? 22.664 6.816 -16.479 1.00 86.50 98 ALA A O 1
ATOM 786 N N . GLU A 1 99 ? 23.033 8.330 -18.094 1.00 88.81 99 GLU A N 1
ATOM 787 C CA . GLU A 1 99 ? 22.203 9.369 -17.470 1.00 88.81 99 GLU A CA 1
ATOM 788 C C . GLU A 1 99 ? 20.715 8.988 -17.437 1.00 88.81 99 GLU A C 1
ATOM 790 O O . GLU A 1 99 ? 20.039 9.193 -16.425 1.00 88.81 99 GLU A O 1
ATOM 795 N N . ALA A 1 100 ? 20.197 8.352 -18.492 1.00 88.62 100 ALA A N 1
ATOM 796 C CA . ALA A 1 100 ? 18.824 7.859 -18.506 1.00 88.62 100 ALA A CA 1
ATOM 797 C C . ALA A 1 100 ? 18.593 6.780 -17.433 1.00 88.62 100 ALA A C 1
ATOM 799 O O . ALA A 1 100 ? 17.579 6.808 -16.726 1.00 88.62 100 ALA A O 1
ATOM 800 N N . GLN A 1 101 ? 19.550 5.863 -17.252 1.00 87.62 101 GLN A N 1
ATOM 801 C CA . GLN A 1 101 ? 19.494 4.850 -16.199 1.00 87.62 101 GLN A CA 1
ATOM 802 C C . GLN A 1 101 ? 19.568 5.483 -14.803 1.00 87.62 101 GLN A C 1
ATOM 804 O O . GLN A 1 101 ? 18.774 5.134 -13.929 1.00 87.62 101 GLN A O 1
ATOM 809 N N . LYS A 1 102 ? 20.454 6.459 -14.593 1.00 89.25 102 LYS A N 1
ATOM 810 C CA . LYS A 1 102 ? 20.562 7.203 -13.331 1.00 89.25 102 LYS A CA 1
ATOM 811 C C . LYS A 1 102 ? 19.267 7.942 -12.985 1.00 89.25 102 LYS A C 1
ATOM 813 O O . LYS A 1 102 ? 18.758 7.791 -11.876 1.00 89.25 102 LYS A O 1
ATOM 818 N N . SER A 1 103 ? 18.693 8.679 -13.936 1.00 90.94 103 SER A N 1
ATOM 819 C CA . SER A 1 103 ? 17.414 9.388 -13.770 1.00 90.94 103 SER A CA 1
ATOM 820 C C . SER A 1 103 ? 16.274 8.430 -13.411 1.00 90.94 103 SER A C 1
ATOM 822 O O . SER A 1 103 ? 15.488 8.678 -12.492 1.00 90.94 103 SER A O 1
ATOM 824 N N . ARG A 1 104 ? 16.216 7.272 -14.076 1.00 91.88 104 ARG A N 1
ATOM 825 C CA . ARG A 1 104 ? 15.242 6.224 -13.761 1.00 91.88 104 ARG A CA 1
ATOM 826 C C . ARG A 1 104 ? 15.424 5.664 -12.354 1.00 91.88 104 ARG A C 1
ATOM 828 O O . ARG A 1 104 ? 14.430 5.547 -11.639 1.00 91.88 104 ARG A O 1
ATOM 835 N N . LEU A 1 105 ? 16.649 5.313 -11.962 1.00 90.56 105 LEU A N 1
ATOM 836 C CA . LEU A 1 105 ? 16.932 4.808 -10.616 1.00 90.56 105 LEU A CA 1
ATOM 837 C C . LEU A 1 105 ? 16.536 5.845 -9.563 1.00 90.56 105 LEU A C 1
ATOM 839 O O . LEU A 1 105 ? 15.837 5.500 -8.614 1.00 90.56 105 LEU A O 1
ATOM 843 N N . GLN A 1 106 ? 16.865 7.119 -9.787 1.00 93.38 106 GLN A N 1
ATOM 844 C CA . GLN A 1 106 ? 16.437 8.213 -8.920 1.00 93.38 106 GLN A CA 1
ATOM 845 C C . GLN A 1 106 ? 14.910 8.308 -8.832 1.00 93.38 106 GLN A C 1
ATOM 847 O O . GLN A 1 106 ? 14.364 8.508 -7.751 1.00 93.38 106 GLN A O 1
ATOM 852 N N . LYS A 1 107 ? 14.191 8.126 -9.945 1.00 94.44 107 LYS A N 1
ATOM 853 C CA . LYS A 1 107 ? 12.725 8.134 -9.931 1.00 94.44 107 LYS A CA 1
ATOM 854 C C . LYS A 1 107 ? 12.148 6.952 -9.149 1.00 94.44 107 LYS A C 1
ATOM 856 O O . LYS A 1 107 ? 11.185 7.138 -8.412 1.00 94.44 107 LYS A O 1
ATOM 861 N N . VAL A 1 108 ? 12.707 5.753 -9.301 1.00 93.06 108 VAL A N 1
ATOM 862 C CA . VAL A 1 108 ? 12.227 4.550 -8.603 1.00 93.06 108 VAL A CA 1
ATOM 863 C C . VAL A 1 108 ? 12.541 4.627 -7.110 1.00 93.06 108 VAL A C 1
ATOM 865 O O . VAL A 1 108 ? 11.622 4.587 -6.297 1.00 93.06 108 VAL A O 1
ATOM 868 N N . PHE A 1 109 ? 13.815 4.781 -6.754 1.00 92.19 109 PHE A N 1
ATOM 869 C CA . PHE A 1 109 ? 14.282 4.708 -5.369 1.00 92.19 109 PHE A CA 1
ATOM 870 C C . PHE A 1 109 ? 14.103 6.012 -4.594 1.00 92.19 109 PHE A C 1
ATOM 872 O O . PHE A 1 109 ? 13.867 5.972 -3.395 1.00 92.19 109 PHE A O 1
ATOM 879 N N . GLY A 1 110 ? 14.185 7.163 -5.260 1.00 92.62 110 GLY A N 1
ATOM 880 C CA . GLY A 1 110 ? 14.057 8.469 -4.613 1.00 92.62 110 GLY A CA 1
ATOM 881 C C . GLY A 1 110 ? 12.633 9.020 -4.574 1.00 92.62 110 GLY A C 1
ATOM 882 O O . GLY A 1 110 ? 12.399 10.006 -3.883 1.00 92.62 110 GLY A O 1
ATOM 883 N N . VAL A 1 111 ? 11.686 8.434 -5.320 1.00 95.31 111 VAL A N 1
ATOM 884 C CA . VAL A 1 111 ? 10.308 8.955 -5.389 1.00 95.31 111 VAL A CA 1
ATOM 885 C C . VAL A 1 111 ? 9.267 7.852 -5.267 1.00 95.31 111 VAL A C 1
ATOM 887 O O . VAL A 1 111 ? 8.493 7.861 -4.320 1.00 95.31 111 VAL A O 1
ATOM 890 N N . LEU A 1 112 ? 9.230 6.902 -6.204 1.00 95.38 112 LEU A N 1
ATOM 891 C CA . LEU A 1 112 ? 8.098 5.978 -6.309 1.00 95.38 112 LEU A CA 1
ATOM 892 C C . LEU A 1 112 ? 8.027 4.977 -5.149 1.00 95.38 112 LEU A C 1
ATOM 894 O O . LEU A 1 112 ? 6.939 4.750 -4.625 1.00 95.38 112 LEU A O 1
ATOM 898 N N . LEU A 1 113 ? 9.156 4.386 -4.743 1.00 93.50 113 LEU A N 1
ATOM 899 C CA . LEU A 1 113 ? 9.191 3.473 -3.596 1.00 93.50 113 LEU A CA 1
ATOM 900 C C . LEU A 1 113 ? 8.911 4.200 -2.266 1.00 93.50 113 LEU A C 1
ATOM 902 O O . LEU A 1 113 ? 8.022 3.738 -1.552 1.00 93.50 113 LEU A O 1
ATOM 906 N N . PRO A 1 114 ? 9.540 5.355 -1.961 1.00 94.69 114 PRO A N 1
ATOM 907 C CA . PRO A 1 114 ? 9.188 6.135 -0.772 1.00 94.69 114 PRO A CA 1
ATOM 908 C C . 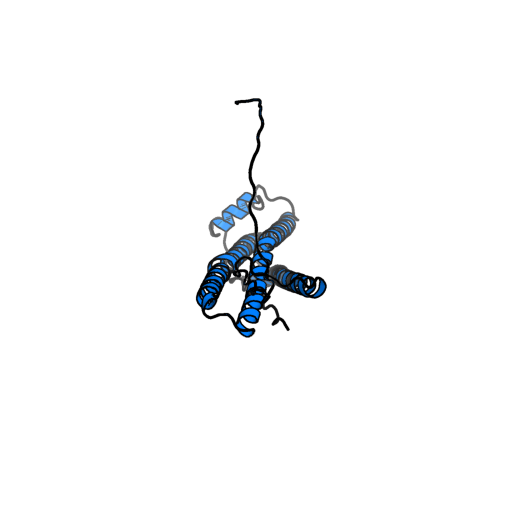PRO A 1 114 ? 7.723 6.586 -0.738 1.00 94.69 114 PRO A C 1
ATOM 910 O O . PRO A 1 114 ? 7.069 6.503 0.296 1.00 94.69 114 PRO A O 1
ATOM 913 N N . GLU A 1 115 ? 7.173 7.041 -1.867 1.00 95.75 115 GLU A N 1
ATOM 914 C CA . GLU A 1 115 ? 5.761 7.436 -1.957 1.00 95.75 115 GLU A CA 1
ATOM 915 C C . GLU A 1 115 ? 4.837 6.246 -1.692 1.00 95.75 115 GLU A C 1
ATOM 917 O O . GLU A 1 115 ? 3.845 6.373 -0.976 1.00 95.75 115 GLU A O 1
ATOM 922 N N . ARG A 1 116 ? 5.176 5.068 -2.229 1.00 94.06 116 ARG A N 1
ATOM 923 C CA . ARG A 1 116 ? 4.444 3.839 -1.932 1.00 94.06 116 ARG A CA 1
ATOM 924 C C . ARG A 1 116 ? 4.459 3.566 -0.433 1.00 94.06 116 ARG A C 1
ATOM 926 O O . ARG A 1 116 ? 3.396 3.384 0.145 1.00 94.06 116 ARG A O 1
ATOM 933 N N . GLU A 1 117 ? 5.631 3.558 0.189 1.00 93.44 117 GLU A N 1
ATOM 934 C CA . GLU A 1 117 ? 5.780 3.308 1.624 1.00 93.44 117 GLU A CA 1
ATOM 935 C C . GLU A 1 117 ? 4.977 4.305 2.473 1.00 93.44 117 GLU A C 1
ATOM 937 O O . GLU A 1 117 ? 4.266 3.899 3.390 1.00 93.44 117 GLU A O 1
ATOM 942 N N . LEU A 1 118 ? 4.990 5.592 2.109 1.00 94.38 118 LEU A N 1
ATOM 943 C CA . LEU A 1 118 ? 4.174 6.624 2.751 1.00 94.38 118 LEU A CA 1
ATOM 944 C C . LEU A 1 118 ? 2.676 6.280 2.704 1.00 94.38 118 LEU A C 1
ATOM 946 O O . LEU A 1 118 ? 1.989 6.402 3.717 1.00 94.38 118 LEU A O 1
ATOM 950 N N . LEU A 1 119 ? 2.175 5.817 1.554 1.00 95.44 119 LEU A N 1
ATOM 951 C CA . LEU A 1 119 ? 0.773 5.414 1.396 1.00 95.44 119 LEU A CA 1
ATOM 952 C C . LEU A 1 119 ? 0.415 4.205 2.269 1.00 95.44 119 LEU A C 1
ATOM 954 O O . LEU A 1 119 ? -0.682 4.166 2.830 1.00 95.44 119 LEU A O 1
ATOM 958 N N . PHE A 1 120 ? 1.321 3.230 2.397 1.00 95.00 120 PHE A N 1
ATOM 959 C CA . PHE A 1 120 ? 1.135 2.092 3.303 1.00 95.00 120 PHE A CA 1
ATOM 960 C C . PHE A 1 120 ? 1.116 2.547 4.765 1.00 95.00 120 PHE A C 1
ATOM 962 O O . PHE A 1 120 ? 0.177 2.216 5.485 1.00 95.00 120 PHE A O 1
ATOM 969 N N . ASN A 1 121 ? 2.086 3.362 5.183 1.00 93.75 121 ASN A N 1
ATOM 970 C CA . ASN A 1 121 ? 2.167 3.886 6.547 1.00 93.75 121 ASN A CA 1
ATOM 971 C C . ASN A 1 121 ? 0.927 4.713 6.917 1.00 93.75 121 ASN A C 1
ATOM 973 O O . ASN A 1 121 ? 0.371 4.550 8.003 1.00 93.75 121 ASN A O 1
ATOM 977 N N . GLU A 1 122 ? 0.444 5.565 6.008 1.00 94.56 122 GLU A N 1
ATOM 978 C CA . GLU A 1 122 ? -0.779 6.340 6.226 1.00 94.56 122 GLU A CA 1
ATOM 979 C C . GLU A 1 122 ? -2.011 5.433 6.365 1.00 94.56 122 GLU A C 1
ATOM 981 O O . GLU A 1 122 ? -2.858 5.660 7.235 1.00 94.56 122 GLU A O 1
ATOM 986 N N . TYR A 1 123 ? -2.124 4.406 5.518 1.00 96.06 123 TYR A N 1
ATOM 987 C CA . TYR A 1 123 ? -3.213 3.437 5.592 1.00 96.06 123 TYR A CA 1
ATOM 988 C C . TYR A 1 123 ? -3.188 2.660 6.911 1.00 96.06 123 TYR A C 1
ATOM 990 O O . TYR A 1 123 ? -4.205 2.622 7.603 1.00 96.06 123 TYR A O 1
ATOM 998 N N . VAL A 1 124 ? -2.034 2.105 7.287 1.00 96.00 124 VAL A N 1
ATOM 999 C CA . VAL A 1 124 ? -1.863 1.329 8.521 1.00 96.00 124 VAL A CA 1
ATOM 1000 C C . VAL A 1 124 ? -2.119 2.182 9.753 1.00 96.00 124 VAL A C 1
ATOM 1002 O O . VAL A 1 124 ? -2.865 1.760 10.626 1.00 96.00 124 VAL A O 1
ATOM 1005 N N . SER A 1 125 ? -1.621 3.419 9.796 1.00 94.88 125 SER A N 1
ATOM 1006 C CA . SER A 1 125 ? -1.887 4.328 10.916 1.00 94.88 125 SER A CA 1
ATOM 1007 C C . SER A 1 125 ? -3.389 4.582 11.117 1.00 94.88 125 SER A C 1
ATOM 1009 O O . SER A 1 125 ? -3.890 4.542 12.243 1.00 94.88 125 SER A O 1
ATOM 1011 N N . LYS A 1 126 ? -4.142 4.788 10.027 1.00 96.19 126 LYS A N 1
ATOM 1012 C CA . LYS A 1 126 ? -5.608 4.920 10.088 1.00 96.19 126 LYS A CA 1
ATOM 1013 C C . LYS A 1 126 ? -6.283 3.611 10.476 1.00 96.19 126 LYS A C 1
ATOM 1015 O O . LYS A 1 126 ? -7.260 3.637 11.216 1.00 96.19 126 LYS A O 1
ATOM 1020 N N . PHE A 1 127 ? -5.792 2.485 9.971 1.00 96.38 127 PHE A N 1
ATOM 1021 C CA . PHE A 1 127 ? -6.325 1.163 10.274 1.00 96.38 127 PHE A CA 1
ATOM 1022 C C . PHE A 1 127 ? -6.157 0.819 11.757 1.00 96.38 127 PHE A C 1
ATOM 1024 O O . PHE A 1 127 ? -7.128 0.446 12.409 1.00 96.38 127 PHE A O 1
ATOM 1031 N N . ASP A 1 128 ? -4.969 1.047 12.313 1.00 96.19 128 ASP A N 1
ATOM 1032 C CA . ASP A 1 128 ? -4.653 0.817 13.722 1.00 96.19 128 ASP A CA 1
ATOM 1033 C C . ASP A 1 128 ? -5.526 1.689 14.634 1.00 96.19 128 ASP A C 1
ATOM 1035 O O . ASP A 1 128 ? -6.000 1.220 15.666 1.00 96.19 128 ASP A O 1
ATOM 1039 N N . ALA A 1 129 ? -5.851 2.919 14.221 1.00 95.19 129 ALA A N 1
ATOM 1040 C CA . ALA A 1 129 ? -6.822 3.753 14.931 1.00 95.19 129 ALA A CA 1
ATOM 1041 C C . ALA A 1 129 ? -8.213 3.092 15.029 1.00 95.19 129 ALA A C 1
ATOM 1043 O O . ALA A 1 129 ? -8.898 3.219 16.043 1.00 95.19 129 ALA A O 1
ATOM 1044 N N . LEU A 1 130 ? -8.643 2.386 13.978 1.00 94.69 130 LEU A N 1
ATOM 1045 C CA . LEU A 1 130 ? -9.919 1.665 13.960 1.00 94.69 130 LEU A CA 1
ATOM 1046 C C . LEU A 1 130 ? -9.857 0.369 14.780 1.00 94.69 130 LEU A C 1
ATOM 1048 O O . LEU A 1 130 ? -10.855 0.006 15.397 1.00 94.69 130 LEU A O 1
ATOM 1052 N N . ILE A 1 131 ? -8.699 -0.295 14.845 1.00 94.69 131 ILE A N 1
ATOM 1053 C CA . ILE A 1 131 ? -8.475 -1.417 15.771 1.00 94.69 131 ILE A CA 1
ATOM 1054 C C . ILE A 1 131 ? -8.542 -0.939 17.222 1.00 94.69 131 ILE A C 1
ATOM 1056 O O . ILE A 1 131 ? -9.194 -1.572 18.050 1.00 94.69 131 ILE A O 1
ATOM 1060 N N . TRP A 1 132 ? -7.954 0.220 17.523 1.00 94.12 132 TRP A N 1
ATOM 1061 C CA . TRP A 1 132 ? -8.060 0.819 18.849 1.00 94.12 132 TRP A CA 1
ATOM 1062 C C . TRP A 1 132 ? -9.520 1.083 19.246 1.00 94.12 132 TRP A C 1
ATOM 1064 O O . TRP A 1 132 ? -9.883 0.887 20.404 1.00 94.12 132 TRP A O 1
ATOM 1074 N N . LEU A 1 133 ? -10.386 1.467 18.300 1.00 91.38 133 LEU A N 1
ATOM 1075 C CA . LEU A 1 133 ? -11.827 1.576 18.558 1.00 91.38 133 LEU A CA 1
ATOM 1076 C C . LEU A 1 133 ? -12.481 0.221 18.851 1.00 91.38 133 LEU A C 1
ATOM 1078 O O . LEU A 1 133 ? -13.274 0.137 19.786 1.00 91.38 133 LEU A O 1
ATOM 1082 N N . ASP A 1 134 ? -12.145 -0.830 18.093 1.00 90.25 134 ASP A N 1
ATOM 1083 C CA . ASP A 1 134 ? -12.656 -2.192 18.331 1.00 90.25 134 ASP A CA 1
ATOM 1084 C C . ASP A 1 134 ? -12.299 -2.704 19.740 1.00 90.25 134 ASP A C 1
ATOM 1086 O O . ASP A 1 134 ? -13.054 -3.484 20.327 1.00 90.25 134 ASP A O 1
ATOM 1090 N N . GLN A 1 135 ? -11.172 -2.244 20.291 1.00 90.12 135 GLN A N 1
ATOM 1091 C CA . GLN A 1 135 ? -10.709 -2.563 21.640 1.00 90.12 135 GLN A CA 1
ATOM 1092 C C . GLN A 1 135 ? -11.523 -1.889 22.754 1.00 90.12 135 GLN A C 1
ATOM 1094 O O . GLN A 1 135 ? -11.550 -2.392 23.882 1.00 90.12 135 GLN A O 1
ATOM 1099 N N . GLN A 1 136 ? -12.208 -0.775 22.482 1.00 85.62 136 GLN A N 1
ATOM 1100 C CA . GLN A 1 136 ? -12.885 -0.017 23.535 1.00 85.62 136 GLN A CA 1
ATOM 1101 C C . GLN A 1 136 ? -14.007 -0.842 24.180 1.00 85.62 136 GLN A C 1
ATOM 1103 O O . GLN A 1 136 ? -14.937 -1.303 23.521 1.00 85.62 136 GLN A O 1
ATOM 1108 N N . GLY A 1 137 ? -13.913 -1.033 25.500 1.00 76.00 137 GLY A N 1
ATOM 1109 C CA . GLY A 1 137 ? -14.857 -1.846 26.275 1.00 76.00 137 GLY A CA 1
ATOM 1110 C C . GLY A 1 137 ? -14.554 -3.349 26.295 1.00 76.00 137 GLY A C 1
ATOM 1111 O O . GLY A 1 137 ? -15.348 -4.113 26.839 1.00 76.00 137 GLY A O 1
ATOM 1112 N N . ARG A 1 138 ? -13.416 -3.792 25.743 1.00 83.94 138 ARG A N 1
ATOM 1113 C CA . ARG A 1 138 ? -12.991 -5.199 25.742 1.00 83.94 138 ARG A CA 1
ATOM 1114 C C . ARG A 1 138 ? -11.712 -5.387 26.558 1.00 83.94 138 ARG A C 1
ATOM 1116 O O . ARG A 1 138 ? -10.607 -5.240 26.052 1.00 83.94 138 ARG A O 1
ATOM 1123 N N . THR A 1 139 ? -11.874 -5.748 27.827 1.00 81.19 139 THR A N 1
ATOM 1124 C CA . THR A 1 139 ? -10.776 -5.849 28.808 1.00 81.19 139 THR A CA 1
ATOM 1125 C C . THR A 1 139 ? -10.097 -7.217 28.871 1.00 81.19 139 THR A C 1
ATOM 1127 O O . THR A 1 139 ? -9.073 -7.350 29.527 1.00 81.19 139 THR A O 1
ATOM 1130 N N . ASN A 1 140 ? -10.658 -8.237 28.219 1.00 88.38 140 ASN A N 1
ATOM 1131 C CA . ASN A 1 140 ? -10.217 -9.631 28.374 1.00 88.38 140 ASN A CA 1
ATOM 1132 C C . ASN A 1 140 ? -9.132 -10.062 27.371 1.00 88.38 140 ASN A C 1
ATOM 1134 O O . ASN A 1 140 ? -8.797 -11.239 27.333 1.00 88.38 140 ASN A O 1
ATOM 1138 N N . TYR A 1 141 ? -8.634 -9.140 26.547 1.00 90.12 141 TYR A N 1
ATOM 1139 C CA . TYR A 1 141 ? -7.677 -9.420 25.475 1.00 90.12 141 TYR A CA 1
ATOM 1140 C C . TYR A 1 141 ? -6.337 -8.762 25.779 1.00 90.12 141 TYR A C 1
ATOM 1142 O O . TYR A 1 141 ? -6.302 -7.604 26.212 1.00 90.12 141 TYR A O 1
ATOM 1150 N N . THR A 1 142 ? -5.246 -9.482 25.536 1.00 91.69 142 THR A N 1
ATOM 1151 C CA . THR A 1 142 ? -3.887 -8.962 25.710 1.00 91.69 142 THR A CA 1
ATOM 1152 C C . THR A 1 142 ? -3.468 -8.090 24.516 1.00 91.69 142 THR A C 1
ATOM 1154 O O . THR A 1 142 ? -4.134 -8.084 23.474 1.00 91.69 142 THR A O 1
ATOM 1157 N N . PRO A 1 143 ? -2.374 -7.313 24.620 1.00 91.06 143 PRO A N 1
ATOM 1158 C CA . PRO A 1 143 ? -1.794 -6.627 23.466 1.00 91.06 143 PRO A CA 1
ATOM 1159 C C . PRO A 1 143 ? -1.486 -7.560 22.286 1.00 91.06 143 PRO A C 1
ATOM 1161 O O . PRO A 1 143 ? -1.729 -7.185 21.140 1.00 91.06 143 PRO A O 1
ATOM 1164 N N . GLU A 1 144 ? -1.030 -8.782 22.558 1.00 92.88 144 GLU A N 1
ATOM 1165 C CA . GLU A 1 144 ? -0.721 -9.795 21.547 1.00 92.88 144 GLU A CA 1
ATOM 1166 C C . GLU A 1 144 ? -1.985 -10.290 20.834 1.00 92.88 144 GLU A C 1
ATOM 1168 O O . GLU A 1 144 ? -1.971 -10.442 19.611 1.00 92.88 144 GLU A O 1
ATOM 1173 N N . ASP A 1 145 ? -3.096 -10.469 21.559 1.00 94.38 145 ASP A N 1
ATOM 1174 C CA . ASP A 1 145 ? -4.390 -10.809 20.953 1.00 94.38 145 ASP A CA 1
ATOM 1175 C C . ASP A 1 145 ? -4.839 -9.722 19.965 1.00 94.38 145 ASP A C 1
ATOM 1177 O O . ASP A 1 145 ? -5.294 -10.015 18.855 1.00 94.38 145 ASP A O 1
ATOM 1181 N N . TRP A 1 146 ? -4.682 -8.450 20.349 1.00 93.81 146 TRP A N 1
ATOM 1182 C CA . TRP A 1 146 ? -5.027 -7.316 19.492 1.00 93.81 146 TRP A CA 1
ATOM 1183 C C . TRP A 1 146 ? -4.119 -7.201 18.276 1.00 93.81 146 TRP A C 1
ATOM 1185 O O . TRP A 1 146 ? -4.614 -6.913 17.185 1.00 93.81 146 TRP A O 1
ATOM 1195 N N . GLN A 1 147 ? -2.822 -7.466 18.435 1.00 94.50 147 GLN A N 1
ATOM 1196 C CA . GLN A 1 147 ? -1.900 -7.537 17.309 1.00 94.50 147 GLN A CA 1
ATOM 1197 C C . GLN A 1 147 ? -2.297 -8.666 16.348 1.00 94.50 147 GLN A C 1
ATOM 1199 O O . GLN A 1 147 ? -2.420 -8.424 15.150 1.00 94.50 147 GLN A O 1
ATOM 1204 N N . GLY A 1 148 ? -2.594 -9.864 16.860 1.00 94.88 148 GLY A N 1
ATOM 1205 C CA . GLY A 1 148 ? -3.053 -10.988 16.043 1.00 94.88 148 GLY A CA 1
ATOM 1206 C C . GLY A 1 148 ? -4.350 -10.679 15.288 1.00 94.88 148 GLY A C 1
ATOM 1207 O O . GLY A 1 148 ? -4.458 -10.955 14.093 1.00 94.88 148 GLY A O 1
ATOM 1208 N N . TYR A 1 149 ? -5.319 -10.043 15.952 1.00 94.50 149 TYR A N 1
ATOM 1209 C CA . TYR A 1 149 ? -6.564 -9.595 15.321 1.00 94.50 149 TYR A CA 1
ATOM 1210 C C . TYR A 1 149 ? -6.317 -8.538 14.234 1.00 94.50 149 TYR A C 1
ATOM 1212 O O . TYR A 1 149 ? -6.857 -8.641 13.129 1.00 94.50 149 TYR A O 1
ATOM 1220 N N . ARG A 1 150 ? -5.470 -7.544 14.518 1.00 95.44 150 ARG A N 1
ATOM 1221 C CA . ARG A 1 150 ? -5.067 -6.506 13.564 1.00 95.44 150 ARG A CA 1
ATOM 1222 C C . ARG A 1 150 ? -4.410 -7.118 12.334 1.00 95.44 150 ARG A C 1
ATOM 1224 O O . ARG A 1 150 ? -4.821 -6.809 11.218 1.00 95.44 150 ARG A O 1
ATOM 1231 N N . ASP A 1 151 ? -3.441 -8.006 12.525 1.00 95.19 151 ASP A N 1
ATOM 1232 C CA . ASP A 1 151 ? -2.682 -8.626 11.440 1.00 95.19 151 ASP A CA 1
ATOM 1233 C C . ASP A 1 151 ? -3.561 -9.546 10.586 1.00 95.19 151 ASP A C 1
ATOM 1235 O O . ASP A 1 151 ? -3.476 -9.510 9.356 1.00 95.19 151 ASP A O 1
ATOM 1239 N N . ALA A 1 152 ? -4.473 -10.301 11.208 1.00 95.31 152 ALA A N 1
ATOM 1240 C CA . ALA A 1 152 ? -5.432 -11.147 10.499 1.00 95.31 152 ALA A CA 1
ATOM 1241 C C . ALA A 1 152 ? -6.344 -10.345 9.556 1.00 95.31 152 ALA A C 1
ATOM 1243 O O . ALA A 1 152 ? -6.671 -10.812 8.463 1.00 95.31 152 ALA A O 1
ATOM 1244 N N . LEU A 1 153 ? -6.743 -9.132 9.953 1.00 95.12 153 LEU A N 1
ATOM 1245 C CA . LEU A 1 153 ? -7.569 -8.258 9.121 1.00 95.12 153 LEU A CA 1
ATOM 1246 C C . LEU A 1 153 ? -6.759 -7.456 8.097 1.00 95.12 153 LEU A C 1
ATOM 1248 O O . LEU A 1 153 ? -7.249 -7.186 7.000 1.00 95.12 153 LEU A O 1
ATOM 1252 N N . LEU A 1 154 ? -5.538 -7.058 8.452 1.00 94.94 154 LEU A N 1
ATOM 1253 C CA . LEU A 1 154 ? -4.689 -6.219 7.616 1.00 94.94 154 LEU A CA 1
ATOM 1254 C C . LEU A 1 154 ? -4.050 -7.020 6.473 1.00 94.94 154 LEU A C 1
ATOM 1256 O O . LEU A 1 154 ? -4.006 -6.549 5.333 1.00 94.94 154 LEU A O 1
ATOM 1260 N N . LYS A 1 155 ? -3.596 -8.249 6.753 1.00 93.56 155 LYS A N 1
ATOM 1261 C CA . LYS A 1 155 ? -2.857 -9.089 5.803 1.00 93.56 155 LYS A CA 1
ATOM 1262 C C . LYS A 1 155 ? -3.563 -9.267 4.449 1.00 93.56 155 LYS A C 1
ATOM 1264 O O . LYS A 1 155 ? -2.914 -9.009 3.436 1.00 93.56 155 LYS A O 1
ATOM 1269 N N . PRO A 1 156 ? -4.864 -9.612 4.370 1.00 94.81 156 PRO A N 1
ATOM 1270 C CA . PRO A 1 156 ? -5.547 -9.751 3.084 1.00 94.81 156 PRO A CA 1
ATOM 1271 C C . PRO A 1 156 ? -5.529 -8.472 2.235 1.00 94.81 156 PRO A C 1
ATOM 1273 O O . PRO A 1 156 ? -5.470 -8.547 1.005 1.00 94.81 156 PRO A O 1
ATOM 1276 N N . VAL A 1 157 ? -5.558 -7.293 2.868 1.00 95.06 157 VAL A N 1
ATOM 1277 C CA . VAL A 1 157 ? -5.514 -6.006 2.161 1.00 95.06 157 VAL A CA 1
ATOM 1278 C C . VAL A 1 157 ? -4.118 -5.746 1.600 1.00 95.06 157 VAL A C 1
ATOM 1280 O O . VAL A 1 157 ? -3.990 -5.377 0.430 1.00 95.06 157 VAL A O 1
ATOM 1283 N N . LEU A 1 158 ? -3.074 -5.983 2.399 1.00 92.62 158 LEU A N 1
ATOM 1284 C CA . LEU A 1 158 ? -1.682 -5.824 1.968 1.00 92.62 158 LEU A CA 1
ATOM 1285 C C . LEU A 1 158 ? -1.321 -6.819 0.857 1.00 92.62 158 LEU A C 1
ATOM 1287 O O . LEU A 1 158 ? -0.761 -6.422 -0.167 1.00 92.62 158 LEU A O 1
ATOM 1291 N N . ASP A 1 159 ? -1.720 -8.085 1.004 1.00 92.44 159 ASP A N 1
ATOM 1292 C CA . ASP A 1 159 ? -1.524 -9.120 -0.014 1.00 92.44 159 ASP A CA 1
ATOM 1293 C C . ASP A 1 159 ? -2.240 -8.733 -1.320 1.00 92.44 159 ASP A C 1
ATOM 1295 O O . ASP A 1 159 ? -1.671 -8.832 -2.408 1.00 92.44 159 ASP A O 1
ATOM 1299 N N . SER A 1 160 ? -3.466 -8.205 -1.235 1.00 93.62 160 SER A N 1
ATOM 1300 C CA . SER A 1 160 ? -4.205 -7.713 -2.406 1.00 93.62 160 SER A CA 1
ATOM 1301 C C . SER A 1 160 ? -3.513 -6.523 -3.080 1.00 93.62 160 SER A C 1
ATOM 1303 O O . SER A 1 160 ? -3.488 -6.439 -4.308 1.00 93.62 160 SER A O 1
ATOM 1305 N N . ALA A 1 161 ? -2.914 -5.609 -2.312 1.00 93.06 161 ALA A N 1
ATOM 1306 C CA . ALA A 1 161 ? -2.174 -4.465 -2.852 1.00 93.06 161 ALA A CA 1
ATOM 1307 C C . ALA A 1 161 ? -0.894 -4.890 -3.584 1.00 93.06 161 ALA A C 1
ATOM 1309 O O . ALA A 1 161 ? -0.518 -4.286 -4.596 1.00 93.06 161 ALA A O 1
ATOM 1310 N N . THR A 1 162 ? -0.251 -5.947 -3.092 1.00 91.56 162 THR A N 1
ATOM 1311 C CA . THR A 1 162 ? 0.893 -6.601 -3.731 1.00 91.56 162 THR A CA 1
ATOM 1312 C C . THR A 1 162 ? 0.479 -7.306 -5.022 1.00 91.56 162 THR A C 1
ATOM 1314 O O . THR A 1 162 ? 1.054 -7.032 -6.078 1.00 91.56 162 THR A O 1
ATOM 1317 N N . HIS A 1 163 ? -0.572 -8.129 -4.985 1.00 91.75 163 HIS A N 1
ATOM 1318 C CA . HIS A 1 163 ? -1.099 -8.797 -6.179 1.00 91.75 163 HIS A CA 1
ATOM 1319 C C . HIS A 1 163 ? -1.572 -7.808 -7.246 1.00 91.75 163 HIS A C 1
ATOM 1321 O O . HIS A 1 163 ? -1.340 -8.034 -8.430 1.00 91.75 163 HIS A O 1
ATOM 1327 N N . ALA A 1 164 ? -2.171 -6.680 -6.856 1.00 92.06 164 ALA A N 1
ATOM 1328 C CA . ALA A 1 164 ? -2.574 -5.642 -7.799 1.00 92.06 164 ALA A CA 1
ATOM 1329 C C . ALA A 1 164 ? -1.378 -5.044 -8.558 1.00 92.06 164 ALA A C 1
ATOM 1331 O O . ALA A 1 164 ? -1.498 -4.739 -9.741 1.00 92.06 164 ALA A O 1
ATOM 1332 N N . LEU A 1 165 ? -0.219 -4.883 -7.911 1.00 93.19 165 LEU A N 1
ATOM 1333 C CA . LEU A 1 165 ? 0.998 -4.415 -8.578 1.00 93.19 165 LEU A CA 1
ATOM 1334 C C . LEU A 1 165 ? 1.535 -5.464 -9.567 1.00 93.19 165 LEU A C 1
ATOM 1336 O O . LEU A 1 165 ? 1.848 -5.115 -10.704 1.00 93.19 165 LEU A O 1
ATOM 1340 N N . ILE A 1 166 ? 1.573 -6.736 -9.160 1.00 92.19 166 ILE A N 1
ATOM 1341 C CA . ILE A 1 166 ? 1.975 -7.859 -10.025 1.00 92.19 166 ILE A CA 1
ATOM 1342 C C . ILE A 1 166 ? 1.053 -7.950 -11.250 1.00 92.19 166 ILE A C 1
ATOM 1344 O O . ILE A 1 166 ? 1.527 -8.014 -12.380 1.00 92.19 166 ILE A O 1
ATOM 1348 N N . ALA A 1 167 ? -0.263 -7.858 -11.052 1.00 91.88 167 ALA A N 1
ATOM 1349 C CA . ALA A 1 167 ? -1.242 -7.923 -12.134 1.00 91.88 167 ALA A CA 1
ATOM 1350 C C . ALA A 1 167 ? -1.081 -6.781 -13.157 1.00 91.88 167 ALA A C 1
ATOM 1352 O O . ALA A 1 167 ? -1.324 -6.979 -14.351 1.00 91.88 167 ALA A O 1
ATOM 1353 N N . VAL A 1 168 ? -0.658 -5.588 -12.717 1.00 91.94 168 VAL A N 1
ATOM 1354 C CA . VAL A 1 168 ? -0.335 -4.476 -13.627 1.00 91.94 168 VAL A CA 1
ATOM 1355 C C . VAL A 1 168 ? 0.890 -4.820 -14.483 1.00 91.94 168 VAL A C 1
ATOM 1357 O O . VAL A 1 168 ? 0.844 -4.606 -15.693 1.00 91.94 168 VAL A O 1
ATOM 1360 N N . ASP A 1 169 ? 1.942 -5.396 -13.896 1.00 91.19 169 ASP A N 1
ATOM 1361 C CA . ASP A 1 169 ? 3.145 -5.843 -14.621 1.00 91.19 169 ASP A CA 1
ATOM 1362 C C . ASP A 1 169 ? 2.828 -6.935 -15.657 1.00 91.19 169 ASP A C 1
ATOM 1364 O O . ASP A 1 169 ? 3.185 -6.826 -16.834 1.00 91.19 169 ASP A O 1
ATOM 1368 N N . GLU A 1 170 ? 2.049 -7.943 -15.264 1.00 89.50 170 GLU A N 1
ATOM 1369 C CA . GLU A 1 170 ? 1.598 -9.011 -16.160 1.00 89.50 170 GLU A CA 1
ATOM 1370 C C . GLU A 1 170 ? 0.711 -8.483 -17.295 1.00 89.50 170 GLU A C 1
ATOM 1372 O O . GLU A 1 170 ? 0.803 -8.936 -18.441 1.00 89.50 170 GLU A O 1
ATOM 1377 N N . GLY A 1 171 ? -0.166 -7.520 -16.996 1.00 86.44 171 GLY A N 1
ATOM 1378 C CA . GLY A 1 171 ? -1.007 -6.851 -17.986 1.00 86.44 171 GLY A CA 1
ATOM 1379 C C . GLY A 1 171 ? -0.179 -6.116 -19.042 1.00 86.44 171 GLY A C 1
ATOM 1380 O O . GLY A 1 171 ? -0.401 -6.299 -20.241 1.00 86.44 171 GLY A O 1
ATOM 1381 N N . VAL A 1 172 ? 0.820 -5.341 -18.609 1.00 84.44 172 VAL A N 1
ATOM 1382 C CA . VAL A 1 172 ? 1.739 -4.628 -19.510 1.00 84.44 172 VAL A CA 1
ATOM 1383 C C . VAL A 1 172 ? 2.583 -5.609 -20.331 1.00 84.44 172 VAL A C 1
ATOM 1385 O O . VAL A 1 172 ? 2.713 -5.458 -21.550 1.00 84.44 172 VAL A O 1
ATOM 1388 N N . THR A 1 173 ? 3.098 -6.665 -19.704 1.00 82.56 173 THR A N 1
ATOM 1389 C CA . THR A 1 173 ? 3.866 -7.717 -20.384 1.00 82.56 173 THR A CA 1
ATOM 1390 C C . THR A 1 173 ? 3.053 -8.395 -21.492 1.00 82.56 173 THR A C 1
ATOM 1392 O O . THR A 1 173 ? 3.529 -8.522 -22.625 1.00 82.56 173 THR A O 1
ATOM 1395 N N . ARG A 1 174 ? 1.794 -8.763 -21.223 1.00 80.12 174 ARG A N 1
ATOM 1396 C CA . ARG A 1 174 ? 0.900 -9.346 -22.240 1.00 80.12 174 ARG A CA 1
ATOM 1397 C C . ARG A 1 174 ? 0.612 -8.387 -23.388 1.00 80.12 174 ARG A C 1
ATOM 1399 O O . ARG A 1 174 ? 0.657 -8.804 -24.547 1.00 80.12 174 ARG A O 1
ATOM 1406 N N . HIS A 1 175 ? 0.358 -7.115 -23.089 1.00 74.56 175 HIS A N 1
ATOM 1407 C CA . HIS A 1 175 ? 0.088 -6.119 -24.122 1.00 74.56 175 HIS A CA 1
ATOM 1408 C C . HIS A 1 175 ? 1.275 -5.978 -25.082 1.00 74.56 175 HIS A C 1
ATOM 1410 O O . HIS A 1 175 ? 1.089 -6.046 -26.293 1.00 74.56 175 HIS A O 1
ATOM 1416 N N . THR A 1 176 ? 2.493 -5.852 -24.557 1.00 70.06 176 THR A N 1
ATOM 1417 C CA . THR A 1 176 ? 3.708 -5.675 -25.376 1.00 70.06 176 THR A CA 1
ATOM 1418 C C . THR A 1 176 ? 4.007 -6.872 -26.271 1.00 70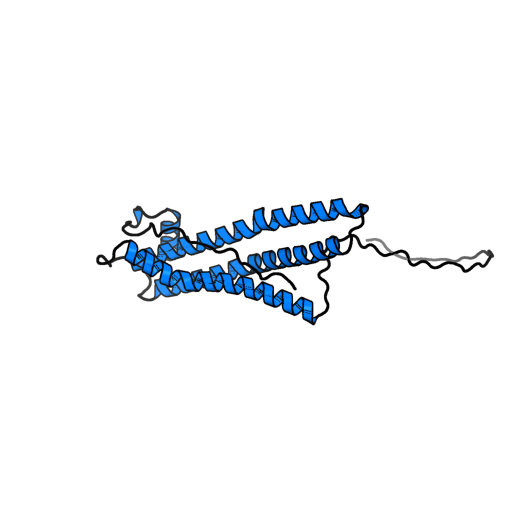.06 176 THR A C 1
ATOM 1420 O O . THR A 1 176 ? 4.415 -6.700 -27.417 1.00 70.06 176 THR A O 1
ATOM 1423 N N . THR A 1 177 ? 3.742 -8.080 -25.771 1.00 65.81 177 THR A N 1
ATOM 1424 C CA . THR A 1 177 ? 3.909 -9.323 -26.532 1.00 65.81 177 THR A CA 1
ATOM 1425 C C . THR A 1 177 ? 2.870 -9.436 -27.651 1.00 65.81 177 THR A C 1
ATOM 1427 O O . THR A 1 177 ? 3.203 -9.855 -28.754 1.00 65.81 177 THR A O 1
ATOM 1430 N N . THR A 1 178 ? 1.623 -9.031 -27.390 1.00 64.94 178 THR A N 1
ATOM 1431 C CA . THR A 1 178 ? 0.503 -9.201 -28.333 1.00 64.94 178 THR A CA 1
ATOM 1432 C C . THR A 1 178 ? 0.514 -8.165 -29.457 1.00 64.94 178 THR A C 1
ATOM 1434 O O . THR A 1 178 ? 0.232 -8.501 -30.602 1.00 64.94 178 THR A O 1
ATOM 1437 N N . THR A 1 179 ? 0.840 -6.902 -29.165 1.00 59.38 179 THR A N 1
ATOM 1438 C CA . THR A 1 179 ? 0.752 -5.819 -30.163 1.00 59.38 179 THR A CA 1
ATOM 1439 C C . THR A 1 179 ? 2.050 -5.562 -30.924 1.00 59.38 179 THR A C 1
ATOM 1441 O O . THR A 1 179 ? 2.093 -4.647 -31.740 1.00 59.38 179 THR A O 1
ATOM 1444 N N . GLY A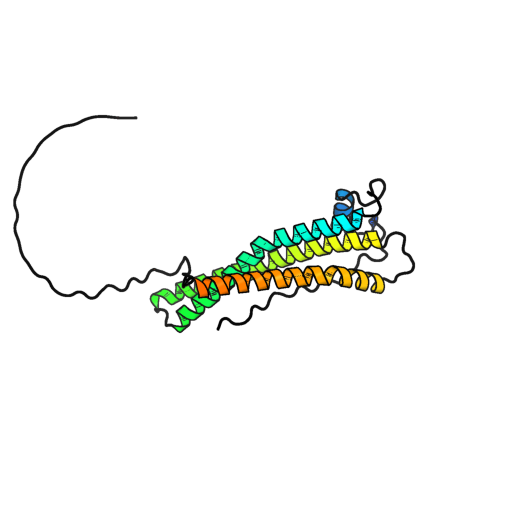 1 180 ? 3.130 -6.305 -30.652 1.00 54.31 180 GLY A N 1
ATOM 1445 C CA . GLY A 1 180 ? 4.432 -6.085 -31.297 1.00 54.31 180 GLY A CA 1
ATOM 1446 C C . GLY A 1 180 ? 5.023 -4.688 -31.050 1.00 54.31 180 GLY A C 1
ATOM 1447 O O . GLY A 1 180 ? 5.991 -4.296 -31.700 1.00 54.31 180 GLY A O 1
ATOM 1448 N N . HIS A 1 181 ? 4.447 -3.916 -30.121 1.00 49.59 181 HIS A N 1
ATOM 1449 C CA . HIS A 1 181 ? 4.957 -2.608 -29.749 1.00 49.59 181 HIS A CA 1
ATOM 1450 C C . HIS A 1 181 ? 6.231 -2.812 -28.935 1.00 49.59 181 HIS A C 1
ATOM 1452 O O . HIS A 1 181 ? 6.194 -3.179 -27.760 1.00 49.59 181 HIS A O 1
ATOM 1458 N N . THR A 1 182 ? 7.373 -2.568 -29.571 1.00 55.28 182 THR A N 1
ATOM 1459 C CA . THR A 1 182 ? 8.623 -2.349 -28.858 1.00 55.28 182 THR A CA 1
ATOM 1460 C C . THR A 1 182 ? 8.460 -1.086 -28.024 1.00 55.28 182 THR A C 1
ATOM 1462 O O . THR A 1 182 ? 8.168 -0.013 -28.555 1.00 55.28 182 THR A O 1
ATOM 1465 N N . TRP A 1 183 ? 8.608 -1.219 -26.704 1.00 52.72 183 TRP A N 1
ATOM 1466 C CA . TRP A 1 183 ? 8.792 -0.073 -25.820 1.00 52.72 183 TRP A CA 1
ATOM 1467 C C . TRP A 1 183 ? 9.975 0.733 -26.355 1.00 52.72 183 TRP A C 1
ATOM 1469 O O . TRP A 1 183 ? 11.122 0.342 -26.164 1.00 52.72 183 TRP A O 1
ATOM 1479 N N . ARG A 1 184 ? 9.700 1.826 -27.069 1.00 51.03 184 ARG A N 1
ATOM 1480 C CA . ARG A 1 184 ? 10.727 2.808 -27.400 1.00 51.03 184 ARG A CA 1
ATOM 1481 C C . ARG A 1 184 ? 10.867 3.714 -26.201 1.00 51.03 184 ARG A C 1
ATOM 1483 O O . ARG A 1 184 ? 9.902 4.361 -25.795 1.00 51.03 184 ARG A O 1
ATOM 1490 N N . THR A 1 185 ? 12.066 3.770 -25.648 1.00 50.75 185 THR A N 1
ATOM 1491 C CA . THR A 1 185 ? 12.428 4.785 -24.670 1.00 50.75 185 THR A CA 1
ATOM 1492 C C . THR A 1 185 ? 12.165 6.152 -25.321 1.00 50.75 185 THR A C 1
ATOM 1494 O O . THR A 1 185 ? 12.731 6.416 -26.385 1.00 50.75 185 THR A O 1
ATOM 1497 N N . PRO A 1 186 ? 11.329 7.041 -24.744 1.00 48.16 186 PRO A N 1
ATOM 1498 C CA . PRO A 1 186 ? 11.011 8.351 -25.336 1.00 48.16 186 PRO A CA 1
ATOM 1499 C C . PRO A 1 186 ? 12.232 9.263 -25.553 1.00 48.16 186 PRO A C 1
ATOM 1501 O O . PRO A 1 186 ? 12.109 10.345 -26.119 1.00 48.16 186 PRO A O 1
ATOM 1504 N N . HIS A 1 187 ? 13.405 8.834 -25.085 1.00 48.72 187 HIS A N 1
ATOM 1505 C CA . HIS A 1 187 ? 14.653 9.585 -25.073 1.00 48.72 187 HIS A CA 1
ATOM 1506 C C . HIS A 1 187 ? 15.802 8.883 -25.811 1.00 48.72 187 HIS A C 1
ATOM 1508 O O . HIS A 1 187 ? 16.935 9.347 -25.725 1.00 48.72 187 HIS A O 1
ATOM 1514 N N . SER A 1 188 ? 15.549 7.787 -26.539 1.00 47.06 188 SER A N 1
ATOM 1515 C CA . SER A 1 188 ? 16.588 7.205 -27.397 1.00 47.06 188 SER A CA 1
ATOM 1516 C C . SER A 1 188 ? 16.805 8.117 -28.615 1.00 47.06 188 SER A C 1
ATOM 1518 O O . SER A 1 188 ? 15.833 8.428 -29.314 1.00 47.06 188 SER A O 1
ATOM 1520 N N . PRO A 1 189 ? 18.045 8.551 -28.915 1.00 46.41 189 PRO A N 1
ATOM 1521 C CA . PRO A 1 189 ? 18.325 9.278 -30.146 1.00 46.41 189 PRO A CA 1
ATOM 1522 C C . PRO A 1 189 ? 17.901 8.421 -31.341 1.00 46.41 189 PRO A C 1
ATOM 1524 O O . PRO A 1 189 ? 18.234 7.236 -31.421 1.00 46.41 189 PRO A O 1
ATOM 1527 N N . SER A 1 190 ? 17.140 8.998 -32.273 1.00 47.66 190 SER A N 1
ATOM 1528 C CA . SER A 1 190 ? 16.773 8.301 -33.504 1.00 47.66 190 SER A CA 1
ATOM 1529 C C . SER A 1 190 ? 18.014 8.160 -34.382 1.00 47.66 190 SER A C 1
ATOM 1531 O O . SER A 1 190 ? 18.328 9.037 -35.182 1.00 47.66 190 SER A O 1
ATOM 1533 N N . PHE A 1 191 ? 18.722 7.042 -34.253 1.00 48.81 191 PHE A N 1
ATOM 1534 C CA . PHE A 1 191 ? 19.756 6.667 -35.207 1.00 48.81 191 PHE A CA 1
ATOM 1535 C C . PHE A 1 191 ? 19.077 6.100 -36.457 1.00 48.81 191 PHE A C 1
ATOM 1537 O O . PHE A 1 191 ? 18.932 4.890 -36.627 1.00 48.81 191 PHE A O 1
ATOM 1544 N N . ARG A 1 192 ? 18.609 6.986 -37.343 1.00 38.06 192 ARG A N 1
ATOM 1545 C CA . ARG A 1 192 ? 18.373 6.592 -38.735 1.00 38.06 192 ARG A CA 1
ATOM 1546 C C . ARG A 1 192 ? 19.740 6.318 -39.359 1.00 38.06 192 ARG A C 1
ATOM 1548 O O . ARG A 1 192 ? 20.545 7.233 -39.494 1.00 38.06 192 ARG A O 1
ATOM 1555 N N . SER A 1 193 ? 19.993 5.063 -39.727 1.00 34.53 193 SER A N 1
ATOM 1556 C CA . SER A 1 193 ? 21.091 4.732 -40.641 1.00 34.53 193 SER A CA 1
ATOM 1557 C C . SER A 1 193 ? 20.922 5.538 -41.933 1.00 34.53 193 SER A C 1
ATOM 1559 O O . SER A 1 193 ? 19.820 5.523 -42.493 1.00 34.53 193 SER A O 1
ATOM 1561 N N . PRO A 1 194 ? 21.963 6.225 -42.435 1.00 35.66 194 PRO A N 1
ATOM 1562 C CA . PRO A 1 194 ? 21.936 6.772 -43.780 1.00 35.66 194 PRO A CA 1
ATOM 1563 C C . PRO A 1 194 ? 21.892 5.590 -44.747 1.00 35.66 194 PRO A C 1
ATOM 1565 O O . PRO A 1 194 ? 22.799 4.759 -44.762 1.00 35.66 194 PRO A O 1
ATOM 1568 N N . CYS A 1 195 ? 20.820 5.482 -45.528 1.00 34.03 195 CYS A N 1
ATOM 1569 C CA . CYS A 1 195 ? 20.773 4.545 -46.638 1.00 34.03 195 CYS A CA 1
ATOM 1570 C C . CYS A 1 195 ? 21.941 4.855 -47.584 1.00 34.03 195 CYS A C 1
ATOM 1572 O O . CYS A 1 195 ? 22.051 5.961 -48.110 1.00 34.03 195 CYS A O 1
ATOM 1574 N N . THR A 1 196 ? 22.807 3.871 -47.795 1.00 41.31 196 THR A N 1
ATOM 1575 C CA . THR A 1 196 ? 23.754 3.836 -48.903 1.00 41.31 196 THR A CA 1
ATOM 1576 C C . THR A 1 196 ? 22.971 3.798 -50.214 1.00 41.31 196 THR A C 1
ATOM 1578 O O . THR A 1 196 ? 22.278 2.829 -50.511 1.00 41.31 196 THR A O 1
ATOM 1581 N N . GLY A 1 197 ? 23.077 4.863 -51.003 1.00 30.67 197 GLY A N 1
ATOM 1582 C CA . GLY A 1 197 ? 22.546 4.941 -52.360 1.00 30.67 197 GLY A CA 1
ATOM 1583 C C . GLY A 1 197 ? 23.494 5.763 -53.217 1.00 30.67 197 GLY A C 1
ATOM 1584 O O . GLY A 1 197 ? 23.427 6.987 -53.220 1.00 30.67 197 GLY A O 1
ATOM 1585 N N . ALA A 1 198 ? 24.420 5.079 -53.883 1.00 34.16 198 ALA A N 1
ATOM 1586 C CA . ALA A 1 198 ? 25.304 5.661 -54.878 1.00 34.16 198 ALA A CA 1
ATOM 1587 C C . ALA A 1 198 ? 24.600 5.770 -56.244 1.00 34.16 198 ALA A C 1
ATOM 1589 O O . ALA A 1 198 ? 23.850 4.878 -56.631 1.00 34.16 198 ALA A O 1
ATOM 1590 N N . ASN A 1 199 ? 24.994 6.817 -56.974 1.00 33.38 199 ASN A N 1
ATOM 1591 C CA . ASN A 1 199 ? 24.926 7.041 -58.422 1.00 33.38 199 ASN A CA 1
ATOM 1592 C C . ASN A 1 199 ? 23.613 7.504 -59.072 1.00 33.38 199 ASN A C 1
ATOM 1594 O O . ASN A 1 199 ? 22.573 6.858 -59.016 1.00 33.38 199 ASN A O 1
ATOM 1598 N N . GLY A 1 200 ? 23.754 8.606 -59.817 1.00 28.33 200 GLY A N 1
ATOM 1599 C CA . GLY A 1 200 ? 22.778 9.128 -60.765 1.00 28.33 200 GLY A CA 1
ATOM 1600 C C . GLY A 1 200 ? 23.155 10.524 -61.262 1.00 28.33 200 GLY A C 1
ATOM 1601 O O . GLY A 1 200 ? 22.499 11.497 -60.912 1.00 28.33 200 GLY A O 1
ATOM 1602 N N . GLU A 1 201 ? 24.234 10.633 -62.040 1.00 34.81 201 GLU A N 1
ATOM 1603 C CA . GLU A 1 201 ? 24.561 11.829 -62.828 1.00 34.81 201 GLU A CA 1
ATOM 1604 C C . GLU A 1 201 ? 23.400 12.223 -63.763 1.00 34.81 201 GLU A C 1
ATOM 1606 O O . GLU A 1 201 ? 22.896 11.369 -64.490 1.00 34.81 201 GLU A O 1
ATOM 1611 N N . ARG A 1 202 ? 23.053 13.520 -63.838 1.00 29.84 202 ARG A N 1
ATOM 1612 C CA . ARG A 1 202 ? 22.976 14.274 -65.112 1.00 29.84 202 ARG A CA 1
ATOM 1613 C C . ARG A 1 202 ? 22.590 15.748 -64.932 1.00 29.84 202 ARG A C 1
ATOM 1615 O O . ARG A 1 202 ? 21.469 16.086 -64.582 1.00 29.84 202 ARG A O 1
ATOM 1622 N N . SER A 1 203 ? 23.568 16.590 -65.251 1.00 34.00 203 SER A N 1
ATOM 1623 C CA . SER A 1 203 ? 23.533 17.745 -66.158 1.00 34.00 203 SER A CA 1
ATOM 1624 C C . SER A 1 203 ? 22.254 18.584 -66.351 1.00 34.00 203 SER A C 1
ATOM 1626 O O . SER A 1 203 ? 21.318 18.178 -67.029 1.00 34.00 203 SER A O 1
ATOM 1628 N N . ASN A 1 204 ? 22.444 19.862 -66.002 1.00 32.16 204 ASN A N 1
ATOM 1629 C CA . ASN A 1 204 ? 22.366 21.046 -66.873 1.00 32.16 204 ASN A CA 1
ATOM 1630 C C . ASN A 1 204 ? 21.057 21.834 -67.076 1.00 32.16 204 ASN A C 1
ATOM 1632 O O . ASN A 1 204 ? 19.980 21.315 -67.344 1.00 32.16 204 ASN A O 1
ATOM 1636 N N . THR A 1 205 ? 21.324 23.148 -67.154 1.00 30.08 205 THR A N 1
ATOM 1637 C CA . THR A 1 205 ? 20.664 24.248 -67.882 1.00 30.08 205 THR A CA 1
ATOM 1638 C C . THR A 1 205 ? 19.515 25.021 -67.222 1.00 30.08 205 THR A C 1
ATOM 1640 O O . THR A 1 205 ? 18.362 24.620 -67.234 1.00 30.08 205 THR A O 1
ATOM 1643 N N . SER A 1 206 ? 19.904 26.188 -66.688 1.00 33.59 206 SER A N 1
ATOM 1644 C CA . SER A 1 206 ? 19.440 27.557 -66.986 1.00 33.59 206 SER A CA 1
ATOM 1645 C C . SER A 1 206 ? 18.138 27.764 -67.775 1.00 33.59 206 SER A C 1
ATOM 1647 O O . SER A 1 206 ? 17.961 27.128 -68.808 1.00 33.59 206 SER A O 1
ATOM 1649 N N . THR A 1 207 ? 17.342 28.768 -67.355 1.00 30.28 207 THR A N 1
ATOM 1650 C CA . THR A 1 207 ? 16.684 29.894 -68.102 1.00 30.28 207 THR A CA 1
ATOM 1651 C C . THR A 1 207 ? 15.480 30.375 -67.251 1.00 30.28 207 THR A C 1
ATOM 1653 O O . THR A 1 207 ? 14.619 29.571 -66.935 1.00 30.28 207 THR A O 1
ATOM 1656 N N . SER A 1 208 ? 15.520 31.529 -66.569 1.00 30.84 208 SER A N 1
ATOM 1657 C CA . SER A 1 208 ? 15.133 32.902 -66.981 1.00 30.84 208 SER A CA 1
ATOM 1658 C C . SER A 1 208 ? 13.613 33.219 -67.071 1.00 30.84 208 SER A C 1
ATOM 1660 O O . SER A 1 208 ? 12.864 32.542 -67.762 1.00 30.84 208 SER A O 1
ATOM 1662 N N . HIS A 1 209 ? 13.266 34.334 -66.396 1.00 32.16 209 HIS A N 1
ATOM 1663 C CA . HIS A 1 209 ? 12.237 35.372 -66.642 1.00 32.16 209 HIS A CA 1
ATOM 1664 C C . HIS A 1 209 ? 10.719 35.223 -66.366 1.00 32.16 209 HIS A C 1
ATOM 1666 O O . HIS A 1 209 ? 10.062 34.298 -66.819 1.00 32.16 209 HIS A O 1
ATOM 1672 N N . GLY A 1 210 ? 10.185 36.319 -65.775 1.00 29.62 210 GLY A N 1
ATOM 1673 C CA . GLY A 1 210 ? 8.817 36.881 -65.908 1.00 29.62 210 GLY A CA 1
ATOM 1674 C C . GLY A 1 210 ? 7.863 36.497 -64.769 1.00 29.62 210 GLY A C 1
ATOM 1675 O O . GLY A 1 210 ? 7.570 35.323 -64.627 1.00 29.62 210 GLY A O 1
ATOM 1676 N N . GLY A 1 211 ? 7.427 37.373 -63.849 1.00 29.12 211 GLY A N 1
ATOM 1677 C CA . GLY A 1 211 ? 6.591 38.579 -64.041 1.00 29.12 211 GLY A CA 1
ATOM 1678 C C . GLY A 1 211 ? 5.107 38.163 -63.989 1.00 29.12 211 GLY A C 1
ATOM 1679 O O . GLY A 1 211 ? 4.675 37.434 -64.866 1.00 29.12 211 GLY A O 1
ATOM 1680 N N . THR A 1 212 ? 4.291 38.468 -62.974 1.00 34.19 212 THR A N 1
ATOM 1681 C CA . THR A 1 212 ? 3.525 39.725 -62.778 1.00 34.19 212 THR A CA 1
ATOM 1682 C C . THR A 1 212 ? 2.631 39.558 -61.525 1.00 34.19 212 THR A C 1
ATOM 1684 O O . THR A 1 212 ? 2.131 38.469 -61.272 1.00 34.19 212 THR A O 1
ATOM 1687 N N . GLU A 1 213 ? 2.661 40.532 -60.611 1.00 36.50 213 GLU A N 1
ATOM 1688 C CA . GLU A 1 213 ? 1.539 41.412 -60.202 1.00 36.50 213 GLU A CA 1
ATOM 1689 C C . GLU A 1 213 ? 0.497 40.857 -59.210 1.00 36.50 213 GLU A C 1
ATOM 1691 O O . GLU A 1 213 ? -0.338 40.027 -59.542 1.00 36.50 213 GLU A O 1
ATOM 1696 N N . GLY A 1 214 ? 0.453 41.511 -58.041 1.00 33.19 214 GLY A N 1
ATOM 1697 C CA . GLY A 1 214 ? -0.785 42.141 -57.564 1.00 33.19 214 GLY A CA 1
ATOM 1698 C C . GLY A 1 214 ? -1.601 41.402 -56.498 1.00 33.19 214 GLY A C 1
ATOM 1699 O O . GLY A 1 214 ? -1.459 40.199 -56.337 1.00 33.19 214 GLY A O 1
ATOM 1700 N N . PRO A 1 215 ? -2.399 42.143 -55.710 1.00 52.97 215 PRO A N 1
ATOM 1701 C CA . PRO A 1 215 ? -2.245 42.168 -54.254 1.00 52.97 215 PRO A CA 1
ATOM 1702 C C . PRO A 1 215 ? -3.494 41.656 -53.512 1.00 52.97 215 PRO A C 1
ATOM 1704 O O . PRO A 1 215 ? -4.473 41.280 -54.148 1.00 52.97 215 PRO A O 1
ATOM 1707 N N . ASP A 1 216 ? -3.471 41.654 -52.173 1.00 41.38 216 ASP A N 1
ATOM 1708 C CA . ASP A 1 216 ? -4.341 42.512 -51.339 1.00 41.38 216 ASP A CA 1
ATOM 1709 C C . ASP A 1 216 ? -4.536 41.961 -49.903 1.00 41.38 216 ASP A C 1
ATOM 1711 O O . ASP A 1 216 ? -4.740 40.766 -49.716 1.00 41.38 216 ASP A O 1
ATOM 1715 N N . SER A 1 217 ? -4.512 42.893 -48.937 1.00 41.94 217 SER A N 1
ATOM 1716 C CA . SER A 1 217 ? -5.192 42.912 -47.625 1.00 41.94 217 SER A CA 1
ATOM 1717 C C . SER A 1 217 ? -4.959 41.769 -46.609 1.00 41.94 217 SER A C 1
ATOM 1719 O O . SER A 1 217 ? -5.085 40.592 -46.905 1.00 41.94 217 SER A O 1
ATOM 1721 N N . GLY A 1 218 ? -4.705 42.015 -45.324 1.00 35.19 218 GLY A N 1
ATOM 1722 C CA . GLY A 1 218 ? -4.834 43.237 -44.543 1.00 35.19 218 GLY A CA 1
ATOM 1723 C C . GLY A 1 218 ? -4.401 43.001 -43.091 1.00 35.19 218 GLY A C 1
ATOM 1724 O O . GLY A 1 218 ? -4.271 41.865 -42.631 1.00 35.19 218 GLY A O 1
ATOM 1725 N N . GLU A 1 219 ? -4.132 44.110 -42.416 1.00 40.66 219 GLU A N 1
ATOM 1726 C CA . GLU A 1 219 ? -3.789 44.217 -41.002 1.00 40.66 219 GLU A CA 1
ATOM 1727 C C . GLU A 1 219 ? -4.968 43.832 -40.096 1.00 40.66 219 GLU A C 1
ATOM 1729 O O . GLU A 1 219 ? -6.101 44.236 -40.360 1.00 40.66 219 GLU A O 1
ATOM 1734 N N . LEU A 1 220 ? -4.660 43.127 -39.003 1.00 40.44 220 LEU A N 1
ATOM 1735 C CA . LEU A 1 220 ? -5.148 43.379 -37.640 1.00 40.44 220 LEU A CA 1
ATOM 1736 C C . LEU A 1 220 ? -4.067 42.940 -36.643 1.00 40.44 220 LEU A C 1
ATOM 1738 O O . LEU A 1 220 ? -3.461 41.868 -36.873 1.00 40.44 220 LEU A O 1
#

pLDDT: mean 78.93, std 20.91, range [28.33, 97.12]

Organism: NCBI:txid180088